Protein AF-A0A942J4E3-F1 (afdb_monomer_lite)

Sequence (373 aa):
MITQQFSSELIGLISKVDDLNLSISEKTALIGNVLIEWGGRAQRTFNFTKPLAATATDCTSGFTRTLQHRNWVDGESVVQAEETTLEEGFNSRFRAIETDLDALGADVAQAFVCLAELRGSVAGLLQEVRAELNRINRDVHECCQRDKGGGRPGGVGGGLNVGSFAGVTKLHDKEVMIWQTDQGYTVLPMVHLPAGDVKDLGGYRRTMEAGAHVIEHRDVYERVFDTQTRPTVATILETVGDDQLASGMTVREAFRSLPGDLRVSSPDALMSALVDREASSMRASGEAEVVNGLVAGVGAAATAADAPVDHFTVVPDESRSVLDSMGIGTVRELAGTDPVVLSKALTDAGVRTGVTDAAGWVTAAALTTRLGR

Foldseek 3Di:
DVVVVVVVVLVVLLVVLVPDPDDPVVSVVVSVVVCCVVVLPPPDDDDDPDDDDPDDPQLDQPQDQDDDDDDDDPPPDDAAQPDDPVDDYPVVNVVSVVVNVVSVVVSVVSNVVVVVVSVVVVLSRVVSVVVVVVVVVVSVVVVVVVVVPDDDDDDPPDDPCQAAFQAWDDDPNFIWTWHQGPVGIDTHGPPDPPPDAPCPPPLLVLLLQLLLVCVVPVVQQVVQLVVDQFAFQLSSCVRQQQPATPVRHGNVRSLVQDDRRDTAHGSVRSSLRSLLSSLVVCVVVVVLSVLQRQQQHRPRDPTSQAGFLCSRVLDDNLLSVQCVVVVVGGLVSLLVDQLVVSCVSCVVVVHNDDSSSSSSSSSSSVSRNSSRD

Radius of gyration: 30.76 Å; chains: 1; bounding box: 95×68×82 Å

Secondary structure (DSSP, 8-state):
-HHHHHHHHHHHHHHHHHTS---HHHHHHHHHHHHHHHHHHS------SSPPPSS-TTSS--------PPPPPTTT----SS--SSS--HHHHHHHHHHHHHHHHHHHHHHHHHHHHHHHHHHHHHHHHHHHHHHHHHHHHHHHHHTTT------TT------EEEEEEEETTEEEEEEEETTEEEEEE---S-SS-GGGSHHHHHHHHHHHHHHHTHHHHHHHHHHSSS-BHHHHHHHHTTPBPTTS-BHHHHTTTS-TT-B-SSHHHHHHHHHHHHHHHHHHHTHHHHHHHHHH-SSS-SSTTSSBGGG-TTS-HHHHHHHHHTT--BHHHHHTS-HHHHHHHHHHTT----HHHHHHHHHHHHHHHHHT-

pLDDT: mean 82.14, std 16.29, range [36.91, 98.44]

Structure (mmCIF, N/CA/C/O backbone):
data_AF-A0A942J4E3-F1
#
_entry.id   AF-A0A942J4E3-F1
#
loop_
_atom_site.group_PDB
_atom_site.id
_atom_site.type_symbol
_atom_site.label_atom_id
_atom_site.label_alt_id
_atom_site.label_comp_id
_atom_site.label_asym_id
_atom_site.label_entity_id
_atom_site.label_seq_id
_atom_site.pdbx_PDB_ins_code
_atom_site.Cartn_x
_atom_site.Cartn_y
_atom_site.Cartn_z
_atom_site.occupancy
_atom_site.B_iso_or_equiv
_atom_site.auth_seq_id
_atom_site.auth_comp_id
_atom_site.auth_asym_id
_atom_site.auth_atom_id
_atom_site.pdbx_PDB_model_num
ATOM 1 N N . MET A 1 1 ? -13.176 39.137 -12.456 1.00 43.88 1 MET A N 1
ATOM 2 C CA . MET A 1 1 ? -14.280 40.096 -12.216 1.00 43.88 1 MET A CA 1
ATOM 3 C C . MET A 1 1 ? -15.492 39.439 -11.541 1.00 43.88 1 MET A C 1
ATOM 5 O O . MET A 1 1 ? -16.061 40.053 -10.656 1.00 43.88 1 MET A O 1
ATOM 9 N N . ILE A 1 2 ? -15.824 38.175 -11.852 1.00 42.22 2 ILE A N 1
ATOM 10 C CA . ILE A 1 2 ? -16.944 37.422 -11.237 1.00 42.22 2 ILE A CA 1
ATOM 11 C C . ILE A 1 2 ? -16.763 37.165 -9.721 1.00 42.22 2 ILE A C 1
ATOM 13 O O . ILE A 1 2 ? -17.728 37.194 -8.965 1.00 42.22 2 ILE A O 1
ATOM 17 N N . THR A 1 3 ? -15.530 36.988 -9.238 1.00 51.53 3 THR A N 1
ATOM 18 C CA . THR A 1 3 ? -15.238 36.651 -7.830 1.00 51.53 3 THR A CA 1
ATOM 19 C C . THR A 1 3 ? -15.533 37.767 -6.820 1.00 51.53 3 THR A C 1
ATOM 21 O O . THR A 1 3 ? -15.890 37.467 -5.683 1.00 51.53 3 THR A O 1
ATOM 24 N N . GLN A 1 4 ? -15.423 39.044 -7.205 1.00 50.62 4 GLN A N 1
ATOM 25 C CA . GLN A 1 4 ? -15.685 40.164 -6.285 1.00 50.62 4 GLN A CA 1
ATOM 26 C C . GLN A 1 4 ? -17.182 40.408 -6.068 1.00 50.62 4 GLN A C 1
ATOM 28 O O . GLN A 1 4 ? -17.600 40.615 -4.933 1.00 50.62 4 GLN A O 1
ATOM 33 N N . GLN A 1 5 ? -17.988 40.323 -7.128 1.00 56.72 5 GLN A N 1
ATOM 34 C CA . GLN A 1 5 ? -19.440 40.496 -7.038 1.00 56.72 5 GLN A CA 1
ATOM 35 C C . GLN A 1 5 ? -20.104 39.342 -6.265 1.00 56.72 5 GLN A C 1
ATOM 37 O O . GLN A 1 5 ? -20.989 39.567 -5.441 1.00 56.72 5 GLN A O 1
ATOM 42 N N . PHE A 1 6 ? -19.599 38.118 -6.450 1.00 60.16 6 PHE A N 1
ATOM 43 C CA . PHE A 1 6 ? -20.053 36.932 -5.721 1.00 60.16 6 PHE A CA 1
ATOM 44 C C . PHE A 1 6 ? -19.848 37.052 -4.203 1.00 60.16 6 PHE A C 1
ATOM 46 O O . PHE A 1 6 ? -20.737 36.725 -3.420 1.00 60.16 6 PHE A O 1
ATOM 53 N N . SER A 1 7 ? -18.692 37.575 -3.786 1.00 62.88 7 SER A N 1
ATOM 54 C CA . SER A 1 7 ? -18.364 37.787 -2.372 1.00 62.88 7 SER A CA 1
ATOM 55 C C . SER A 1 7 ? -19.347 38.746 -1.691 1.00 62.88 7 SER A C 1
ATOM 57 O O . SER A 1 7 ? -19.883 38.434 -0.627 1.00 62.88 7 SER A O 1
ATOM 59 N N . SER A 1 8 ? -19.655 39.885 -2.324 1.00 67.69 8 SER A N 1
ATOM 60 C CA . SER A 1 8 ? -20.549 40.890 -1.735 1.00 67.69 8 SER A CA 1
ATOM 61 C C . SER A 1 8 ? -21.994 40.410 -1.589 1.00 67.69 8 SER A C 1
ATOM 63 O O . SER A 1 8 ? -22.650 40.717 -0.593 1.00 67.69 8 SER A O 1
ATOM 65 N N . GLU A 1 9 ? -22.493 39.637 -2.553 1.00 72.50 9 GLU A N 1
ATOM 66 C CA . GLU A 1 9 ? -23.863 39.119 -2.520 1.00 72.50 9 GLU A CA 1
ATOM 67 C C . GLU A 1 9 ? -24.013 37.972 -1.510 1.00 72.50 9 GLU A C 1
ATOM 69 O O . GLU A 1 9 ? -25.010 37.918 -0.787 1.00 72.50 9 GLU A O 1
ATOM 74 N N . LEU A 1 10 ? -22.993 37.113 -1.382 1.00 67.00 10 LEU A N 1
ATOM 75 C CA . LEU A 1 10 ? -22.971 36.032 -0.396 1.00 67.00 10 LEU A CA 1
ATOM 76 C C . LEU A 1 10 ? -22.938 36.569 1.040 1.00 67.00 10 LEU A C 1
ATOM 78 O O . LEU A 1 10 ? -23.686 36.093 1.890 1.00 67.00 10 LEU A O 1
ATOM 82 N N . ILE A 1 11 ? -22.121 37.592 1.308 1.00 71.38 11 ILE A N 1
ATOM 83 C CA . ILE A 1 11 ? -22.066 38.248 2.624 1.00 71.38 11 ILE A CA 1
ATOM 84 C C . ILE A 1 11 ? -23.424 38.880 2.965 1.00 71.38 11 ILE A C 1
ATOM 86 O O . ILE A 1 11 ? -23.919 38.728 4.084 1.00 71.38 11 ILE A O 1
ATOM 90 N N . GLY A 1 12 ? -24.068 39.533 1.991 1.00 79.75 12 GLY A N 1
ATOM 91 C CA . GLY A 1 12 ? -25.407 40.097 2.165 1.00 79.75 12 GLY A CA 1
ATOM 92 C C . GLY A 1 12 ? -26.485 39.040 2.432 1.00 79.75 12 GLY A C 1
ATOM 93 O O . GLY A 1 12 ? -27.411 39.290 3.204 1.00 79.75 12 GLY A O 1
ATOM 94 N N . LEU A 1 13 ? -26.366 37.854 1.830 1.00 74.19 13 LEU A N 1
ATOM 95 C CA . LEU A 1 13 ? -27.262 36.727 2.085 1.00 74.19 13 LEU A CA 1
ATOM 96 C C . LEU A 1 13 ? -27.056 36.149 3.488 1.00 74.19 13 LEU A C 1
ATOM 98 O O . LEU A 1 13 ? -28.037 35.968 4.200 1.00 74.19 13 LEU A O 1
ATOM 102 N N . ILE A 1 14 ? -25.808 35.899 3.898 1.00 70.00 14 ILE A N 1
ATOM 103 C CA . ILE A 1 14 ? -25.482 35.350 5.224 1.00 70.00 14 ILE A CA 1
ATOM 104 C C . ILE A 1 14 ? -26.048 36.254 6.323 1.00 70.00 14 ILE A C 1
ATOM 106 O O . ILE A 1 14 ? -26.755 35.766 7.199 1.00 70.00 14 ILE A O 1
ATOM 110 N N . SER A 1 15 ? -25.855 37.572 6.208 1.00 76.94 15 SER A N 1
ATOM 111 C CA . SER A 1 15 ? -26.420 38.539 7.158 1.00 76.94 15 SER A CA 1
ATOM 112 C C . SER A 1 15 ? -27.947 38.451 7.251 1.00 76.94 15 SER A C 1
ATOM 114 O O . SER A 1 15 ? -28.493 38.485 8.346 1.00 76.94 15 SER A O 1
ATOM 116 N N . LYS A 1 16 ? -28.650 38.299 6.120 1.00 82.75 16 LYS A N 1
ATOM 117 C CA . LYS A 1 16 ? -30.118 38.176 6.107 1.00 82.75 16 LYS A CA 1
ATOM 118 C C . LYS A 1 16 ? -30.609 36.835 6.645 1.00 82.75 16 LYS A C 1
ATOM 120 O O . LYS A 1 16 ? -31.699 36.772 7.199 1.00 82.75 16 LYS A O 1
ATOM 125 N N . VAL A 1 17 ? -29.843 35.764 6.445 1.00 78.69 17 VAL A N 1
ATOM 126 C CA . VAL A 1 17 ? -30.146 34.432 6.988 1.00 78.69 17 VAL A CA 1
ATOM 127 C C . VAL A 1 17 ? -29.921 34.411 8.499 1.00 78.69 17 VAL A C 1
ATOM 129 O O . VAL A 1 17 ? -30.657 33.729 9.211 1.00 78.69 17 VAL A O 1
ATOM 132 N N . ASP A 1 18 ? -28.961 35.187 9.000 1.00 79.88 18 ASP A N 1
ATOM 133 C CA . ASP A 1 18 ? -28.703 35.294 10.432 1.00 79.88 18 ASP A CA 1
ATOM 134 C C . ASP A 1 18 ? -29.825 35.989 11.203 1.00 79.88 18 ASP A C 1
ATOM 136 O O . ASP A 1 18 ? -30.148 35.544 12.309 1.00 79.88 18 ASP A O 1
ATOM 140 N N . ASP A 1 19 ? -30.485 36.965 10.579 1.00 89.31 19 ASP A N 1
ATOM 141 C CA . ASP A 1 19 ? -31.662 37.652 11.122 1.00 89.31 19 ASP A CA 1
ATOM 142 C C . ASP A 1 19 ? -32.919 36.760 11.184 1.00 89.31 19 ASP A C 1
ATOM 144 O O . ASP A 1 19 ? -33.904 37.101 11.847 1.00 89.31 19 ASP A O 1
ATOM 148 N N . LEU A 1 20 ? -32.915 35.600 10.517 1.00 83.69 20 LEU A N 1
ATOM 149 C CA . LEU A 1 20 ? -33.998 34.626 10.625 1.00 83.69 20 LEU A CA 1
ATOM 150 C C . LEU A 1 20 ? -33.825 33.794 11.902 1.00 83.69 20 LEU A C 1
ATOM 152 O O . LEU A 1 20 ? -32.741 33.278 12.183 1.00 83.69 20 LEU A O 1
ATOM 156 N N . ASN A 1 21 ? -34.918 33.590 12.649 1.00 85.56 21 ASN A N 1
ATOM 157 C CA . ASN A 1 21 ? -34.958 32.731 13.842 1.00 85.56 21 ASN A CA 1
ATOM 158 C C . ASN A 1 21 ? -34.959 31.231 13.476 1.00 85.56 21 ASN A C 1
ATOM 160 O O . ASN A 1 21 ? -35.835 30.470 13.885 1.00 85.56 21 ASN A O 1
ATOM 164 N N . LEU A 1 22 ? -34.012 30.837 12.631 1.00 81.62 22 LEU A N 1
ATOM 165 C CA . LEU A 1 22 ? -33.772 29.470 12.190 1.00 81.62 22 LEU A CA 1
ATOM 166 C C . LEU A 1 22 ? -32.692 28.823 13.054 1.00 81.62 22 LEU A C 1
ATOM 168 O O . LEU A 1 22 ? -31.765 29.489 13.529 1.00 81.62 22 LEU A O 1
ATOM 172 N N . SER A 1 23 ? -32.780 27.506 13.212 1.00 67.00 23 SER A N 1
ATOM 173 C CA . SER A 1 23 ? -31.688 26.735 13.799 1.00 67.00 23 SER A CA 1
ATOM 174 C C . SER A 1 23 ? -30.434 26.798 12.919 1.00 67.00 23 SER A C 1
ATOM 176 O O . SER A 1 23 ? -30.496 27.043 11.712 1.00 67.00 23 SER A O 1
ATOM 178 N N . ILE A 1 24 ? -29.266 26.560 13.521 1.00 55.00 24 ILE A N 1
ATOM 179 C CA . ILE A 1 24 ? -27.975 26.606 12.817 1.00 55.00 24 ILE A CA 1
ATOM 180 C C . ILE A 1 24 ? -27.978 25.657 11.607 1.00 55.00 24 ILE A C 1
ATOM 182 O O . ILE A 1 24 ? -27.527 26.039 10.532 1.00 55.00 24 ILE A O 1
ATOM 186 N N . SER A 1 25 ? -28.557 24.460 11.740 1.00 43.88 25 SER A N 1
ATOM 187 C CA . SER A 1 25 ? -28.646 23.482 10.649 1.00 43.88 25 SER A CA 1
ATOM 188 C C . SER A 1 25 ? -29.523 23.957 9.485 1.00 43.88 25 SER A C 1
ATOM 190 O O . SER A 1 25 ? -29.166 23.741 8.327 1.00 43.88 25 SER A O 1
ATOM 192 N N . GLU A 1 26 ? -30.635 24.643 9.759 1.00 52.94 26 GLU A N 1
ATOM 193 C CA . GLU A 1 26 ? -31.512 25.217 8.728 1.00 52.94 26 GLU A CA 1
ATOM 194 C C . GLU A 1 26 ? -30.846 26.390 8.003 1.00 52.94 26 GLU A C 1
ATOM 196 O O . GLU A 1 26 ? -30.938 26.485 6.778 1.00 52.94 26 GLU A O 1
ATOM 201 N N . LYS A 1 27 ? -30.115 27.244 8.733 1.00 58.94 27 LYS A N 1
ATOM 202 C CA . LYS A 1 27 ? -29.319 28.330 8.141 1.00 58.94 27 LYS A CA 1
ATOM 203 C C . LYS A 1 27 ? -28.248 27.776 7.202 1.00 58.94 27 LYS A C 1
ATOM 205 O O . LYS A 1 27 ? -28.122 28.236 6.067 1.00 58.94 27 LYS A O 1
ATOM 210 N N . THR A 1 28 ? -27.526 26.741 7.634 1.00 49.38 28 THR A N 1
ATOM 211 C CA . THR A 1 28 ? -26.510 26.068 6.813 1.00 49.38 28 THR A CA 1
ATOM 212 C C . THR A 1 28 ? -27.119 25.407 5.574 1.00 49.38 28 THR A C 1
ATOM 214 O O . THR A 1 28 ? -26.571 25.550 4.482 1.00 49.38 28 THR A O 1
ATOM 217 N N . ALA A 1 29 ? -28.270 24.740 5.704 1.00 51.31 29 ALA A N 1
ATOM 218 C CA . ALA A 1 29 ? -28.963 24.131 4.570 1.00 51.31 29 ALA A CA 1
ATOM 219 C C . ALA A 1 29 ? -29.447 25.180 3.552 1.00 51.31 29 ALA A C 1
ATOM 221 O O . ALA A 1 29 ? -29.320 24.980 2.345 1.00 51.31 29 ALA A O 1
ATOM 222 N N . LEU A 1 30 ? -29.964 26.317 4.024 1.00 62.06 30 LEU A N 1
ATOM 223 C CA . LEU A 1 30 ? -30.444 27.403 3.171 1.00 62.06 30 LEU A CA 1
ATOM 224 C C . LEU A 1 30 ? -29.298 28.064 2.389 1.00 62.06 30 LEU A C 1
ATOM 226 O O . LEU A 1 30 ? -29.399 28.216 1.172 1.00 62.06 30 LEU A O 1
ATOM 230 N N . ILE A 1 31 ? -28.188 28.389 3.062 1.00 65.81 31 ILE A N 1
ATOM 231 C CA . ILE A 1 31 ? -26.989 28.952 2.419 1.00 65.81 31 ILE A CA 1
ATOM 232 C C . ILE A 1 31 ? -26.398 27.949 1.417 1.00 65.81 31 ILE A C 1
ATOM 234 O O . ILE A 1 31 ? -26.067 28.325 0.293 1.00 65.81 31 ILE A O 1
ATOM 238 N N . GLY A 1 32 ? -26.330 26.664 1.785 1.00 49.84 32 GLY A N 1
ATOM 239 C CA . GLY A 1 32 ? -25.867 25.593 0.902 1.00 49.84 32 GLY A CA 1
ATOM 240 C C . GLY A 1 32 ? -26.714 25.458 -0.365 1.00 49.84 32 GLY A C 1
ATOM 241 O O . GLY A 1 32 ? -26.167 25.385 -1.463 1.00 49.84 32 GLY A O 1
ATOM 242 N N . ASN A 1 33 ? -28.042 25.507 -0.245 1.00 56.03 33 ASN A N 1
ATOM 243 C CA . ASN A 1 33 ? -28.948 25.411 -1.392 1.00 56.03 33 ASN A CA 1
ATOM 244 C C . ASN A 1 33 ? -28.821 26.603 -2.351 1.00 56.03 33 ASN A C 1
ATOM 246 O O . ASN A 1 33 ? -28.830 26.402 -3.564 1.00 56.03 33 ASN A O 1
ATOM 250 N N . VAL A 1 34 ? -28.649 27.825 -1.834 1.00 61.91 34 VAL A N 1
ATOM 251 C CA . VAL A 1 34 ? -28.444 29.013 -2.681 1.00 61.91 34 VAL A CA 1
ATOM 252 C C . VAL A 1 34 ? -27.093 28.954 -3.396 1.00 61.91 34 VAL A C 1
ATOM 254 O O . VAL A 1 34 ? -27.022 29.240 -4.590 1.00 61.91 34 VAL A O 1
ATOM 257 N N . LEU A 1 35 ? -26.034 28.508 -2.712 1.00 56.19 35 LEU A N 1
ATOM 258 C CA . LEU A 1 35 ? -24.719 28.294 -3.324 1.00 56.19 35 LEU A CA 1
ATOM 259 C C . LEU A 1 35 ? -24.763 27.241 -4.439 1.00 56.19 35 LEU A C 1
ATOM 261 O O . LEU A 1 35 ? -24.140 27.428 -5.483 1.00 56.19 35 LEU A O 1
ATOM 265 N N . ILE A 1 36 ? -25.526 26.163 -4.247 1.00 51.00 36 ILE A N 1
ATOM 266 C CA . ILE A 1 36 ? -25.727 25.117 -5.258 1.00 51.00 36 ILE A CA 1
ATOM 267 C C . ILE A 1 36 ? -26.537 25.651 -6.446 1.00 51.00 36 ILE A C 1
ATOM 269 O O . ILE A 1 36 ? -26.174 25.397 -7.593 1.00 51.00 36 ILE A O 1
ATOM 273 N N . GLU A 1 37 ? -27.605 26.419 -6.210 1.00 51.84 37 GLU A N 1
ATOM 274 C CA . GLU A 1 37 ? -28.438 26.966 -7.288 1.00 51.84 37 GLU A CA 1
ATOM 275 C C . GLU A 1 37 ? -27.688 28.028 -8.112 1.00 51.84 37 GLU A C 1
ATOM 277 O O . GLU A 1 37 ? -27.772 28.042 -9.342 1.00 51.84 37 GLU A O 1
ATOM 282 N N . TRP A 1 38 ? -26.892 28.876 -7.457 1.00 56.16 38 TRP A N 1
ATOM 283 C CA . TRP A 1 38 ? -26.060 29.881 -8.123 1.00 56.16 38 TRP A CA 1
ATOM 284 C C . TRP A 1 38 ? -24.856 29.256 -8.837 1.00 56.16 38 TRP A C 1
ATOM 286 O O . TRP A 1 38 ? -24.588 29.588 -9.992 1.00 56.16 38 TRP A O 1
ATOM 296 N N . GLY A 1 39 ? -24.181 28.286 -8.211 1.00 52.62 39 GLY A N 1
ATOM 297 C CA . GLY A 1 39 ? -23.108 27.503 -8.838 1.00 52.62 39 GLY A CA 1
ATOM 298 C C . GLY A 1 39 ? -23.591 26.576 -9.966 1.00 52.62 39 GLY A C 1
ATOM 299 O O . GLY A 1 39 ? -22.809 26.164 -10.827 1.00 52.62 39 GLY A O 1
ATOM 300 N N . GLY A 1 40 ? -24.887 26.257 -9.993 1.00 51.06 40 GLY A N 1
ATOM 301 C CA . GLY A 1 40 ? -25.539 25.493 -11.055 1.00 51.06 40 GLY A CA 1
ATOM 302 C C . GLY A 1 40 ? -25.857 26.304 -12.315 1.00 51.06 40 GLY A C 1
ATOM 303 O O . GLY A 1 40 ? -25.899 25.728 -13.396 1.00 51.06 40 GLY A O 1
ATOM 304 N N . ARG A 1 41 ? -26.061 27.628 -12.204 1.00 49.78 41 ARG A N 1
ATOM 305 C CA . ARG A 1 41 ? -26.504 28.492 -13.323 1.00 49.78 41 ARG A CA 1
ATOM 306 C C . ARG A 1 41 ? -25.417 29.363 -13.955 1.00 49.78 41 ARG A C 1
ATOM 308 O O . ARG A 1 41 ? -25.671 29.965 -14.997 1.00 49.78 41 ARG A O 1
ATOM 315 N N . ALA A 1 42 ? -24.226 29.454 -13.369 1.00 53.25 42 ALA A N 1
ATOM 316 C CA . ALA A 1 42 ? -23.110 30.133 -14.021 1.00 53.25 42 ALA A CA 1
ATOM 317 C C . ALA A 1 42 ? -22.729 29.383 -15.310 1.00 53.25 42 ALA A C 1
ATOM 319 O O . ALA A 1 42 ? -22.566 28.165 -15.284 1.00 53.25 42 ALA A O 1
ATOM 320 N N . GLN A 1 43 ? -22.592 30.096 -16.434 1.00 51.44 43 GLN A N 1
ATOM 321 C CA . GLN A 1 43 ? -22.128 29.522 -17.699 1.00 51.44 43 GLN A CA 1
ATOM 322 C C . GLN A 1 43 ? -20.759 28.868 -17.470 1.00 51.44 43 GLN A C 1
ATOM 324 O O . GLN A 1 43 ? -19.753 29.552 -17.284 1.00 51.44 43 GLN A O 1
ATOM 329 N N . ARG A 1 44 ? -20.738 27.534 -17.412 1.00 58.50 44 ARG A N 1
ATOM 330 C CA . ARG A 1 44 ? -19.527 26.772 -17.114 1.00 58.50 44 ARG A CA 1
ATOM 331 C C . ARG A 1 44 ? -18.634 26.784 -18.347 1.00 58.50 44 ARG A C 1
ATOM 333 O O . ARG A 1 44 ? -19.015 26.293 -19.405 1.00 58.50 44 ARG A O 1
ATOM 340 N N . THR A 1 45 ? -17.446 27.354 -18.209 1.00 62.62 45 THR A N 1
ATOM 341 C CA . THR A 1 45 ? -16.386 27.266 -19.215 1.00 62.62 45 THR A CA 1
ATOM 342 C C . THR A 1 45 ? -15.334 26.288 -18.719 1.00 62.62 45 THR A C 1
ATOM 344 O O . THR A 1 45 ? -14.749 26.514 -17.657 1.00 62.62 45 THR A O 1
ATOM 347 N N . PHE A 1 46 ? -15.096 25.218 -19.476 1.00 69.44 46 PHE A N 1
ATOM 348 C CA . PHE A 1 46 ? -14.008 24.286 -19.201 1.00 69.44 46 PHE A CA 1
ATOM 349 C C . PHE A 1 46 ? -12.662 24.991 -19.388 1.00 69.44 46 PHE A C 1
ATOM 351 O O . PHE A 1 46 ? -12.419 25.591 -20.434 1.00 69.44 46 PHE A O 1
ATOM 358 N N . ASN A 1 47 ? -11.795 24.906 -18.383 1.00 76.06 47 ASN A N 1
ATOM 359 C CA . ASN A 1 47 ? -10.414 25.365 -18.457 1.00 76.06 47 ASN A CA 1
ATOM 360 C C . ASN A 1 47 ? -9.530 24.311 -17.797 1.00 76.06 47 ASN A C 1
ATOM 362 O O . ASN A 1 47 ? -9.877 23.807 -16.731 1.00 76.06 47 ASN A O 1
ATOM 366 N N . PHE A 1 48 ? -8.391 24.006 -18.412 1.00 71.88 48 PHE A N 1
ATOM 367 C CA . PHE A 1 48 ? -7.406 23.118 -17.807 1.00 71.88 48 PHE A CA 1
ATOM 368 C C . PHE A 1 48 ? -6.792 23.765 -16.567 1.00 71.88 48 PHE A C 1
ATOM 370 O O . PHE A 1 48 ? -6.460 24.952 -16.580 1.00 71.88 48 PHE A O 1
ATOM 377 N N . THR A 1 49 ? -6.591 22.968 -15.520 1.00 76.19 49 THR A N 1
ATOM 378 C CA . THR A 1 49 ? -5.975 23.420 -14.264 1.00 76.19 49 THR A CA 1
ATOM 379 C C . THR A 1 49 ? -4.525 23.839 -14.491 1.00 76.19 49 THR A C 1
ATOM 381 O O . THR A 1 49 ? -4.059 24.839 -13.942 1.00 76.19 49 THR A O 1
ATOM 384 N N . LYS A 1 50 ? -3.817 23.097 -15.350 1.00 77.06 50 LYS A N 1
ATOM 385 C CA . LYS A 1 50 ? -2.467 23.416 -15.810 1.00 77.06 50 LYS A CA 1
ATOM 386 C C . LYS A 1 50 ? -2.434 23.336 -17.338 1.00 77.06 50 LYS A C 1
ATOM 388 O O . LYS A 1 50 ? -2.733 22.278 -17.882 1.00 77.06 50 LYS A O 1
ATOM 393 N N . PRO A 1 51 ? -2.079 24.409 -18.061 1.00 80.44 51 PRO A N 1
ATOM 394 C CA . PRO A 1 51 ? -1.958 24.332 -19.510 1.00 80.44 51 PRO A CA 1
ATOM 395 C C . PRO A 1 51 ? -0.794 23.412 -19.901 1.00 80.44 51 PRO A C 1
ATOM 397 O O . PRO A 1 51 ? 0.266 23.437 -19.270 1.00 80.44 51 PRO A O 1
ATOM 400 N N . LEU A 1 52 ? -0.976 22.627 -20.965 1.00 83.06 52 LEU A N 1
ATOM 401 C CA . LEU A 1 52 ? 0.131 21.912 -21.593 1.00 83.06 52 LEU A CA 1
ATOM 402 C C . LEU A 1 52 ? 0.982 22.920 -22.358 1.00 83.06 52 LEU A C 1
ATOM 404 O O . LEU A 1 52 ? 0.493 23.562 -23.290 1.00 83.06 52 LEU A O 1
ATOM 408 N N . ALA A 1 53 ? 2.245 23.070 -21.971 1.00 85.56 53 ALA A N 1
ATOM 409 C CA . ALA A 1 53 ? 3.172 23.878 -22.746 1.00 85.56 53 ALA A CA 1
ATOM 410 C C . ALA A 1 53 ? 3.327 23.263 -24.146 1.00 85.56 53 ALA A C 1
ATOM 412 O O . ALA A 1 53 ? 3.541 22.060 -24.280 1.00 85.56 53 ALA A O 1
ATOM 413 N N . ALA A 1 54 ? 3.231 24.090 -25.190 1.00 82.44 54 ALA A N 1
ATOM 414 C CA . ALA A 1 54 ? 3.417 23.633 -26.570 1.00 82.44 54 ALA A CA 1
ATOM 415 C C . ALA A 1 54 ? 4.855 23.146 -26.837 1.00 82.44 54 ALA A C 1
ATOM 417 O O . ALA A 1 54 ? 5.085 22.355 -27.747 1.00 82.44 54 ALA A O 1
ATOM 418 N N . THR A 1 55 ? 5.811 23.618 -26.035 1.00 83.25 55 THR A N 1
ATOM 419 C CA . THR A 1 55 ? 7.229 23.264 -26.098 1.00 83.25 55 THR A CA 1
ATOM 420 C C . THR A 1 55 ? 7.803 23.208 -24.688 1.00 83.25 55 THR A C 1
ATOM 422 O O . THR A 1 55 ? 7.605 24.146 -23.913 1.00 83.25 55 THR A O 1
ATOM 425 N N . ALA A 1 56 ? 8.542 22.147 -24.378 1.00 86.31 56 ALA A N 1
ATOM 426 C CA . ALA A 1 56 ? 9.336 22.034 -23.161 1.00 86.31 56 ALA A CA 1
ATOM 427 C C . ALA A 1 56 ? 10.757 22.536 -23.465 1.00 86.31 56 ALA A C 1
ATOM 429 O O . ALA A 1 56 ? 11.495 21.916 -24.232 1.00 86.31 56 ALA A O 1
ATOM 430 N N . THR A 1 57 ? 11.102 23.723 -22.960 1.00 86.19 57 TH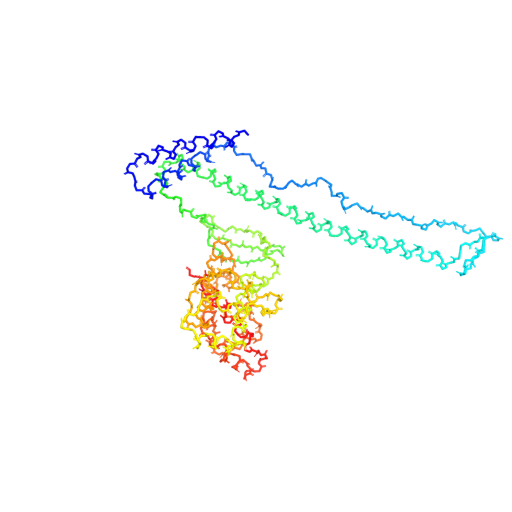R A N 1
ATOM 431 C CA . THR A 1 57 ? 12.383 24.400 -23.253 1.00 86.19 57 THR A CA 1
ATOM 432 C C . THR A 1 57 ? 13.596 23.669 -22.680 1.00 86.19 57 THR A C 1
ATOM 434 O O . THR A 1 57 ? 14.714 23.892 -23.119 1.00 86.19 57 THR A O 1
ATOM 437 N N . ASP A 1 58 ? 13.365 22.803 -21.704 1.00 87.56 58 ASP A N 1
ATOM 438 C CA . ASP A 1 58 ? 14.307 21.898 -21.048 1.00 87.56 58 ASP A CA 1
ATOM 439 C C . ASP A 1 58 ? 14.470 20.547 -21.771 1.00 87.56 58 ASP A C 1
ATOM 441 O O . ASP A 1 58 ? 15.304 19.730 -21.385 1.00 87.56 58 ASP A O 1
ATOM 445 N N . CYS A 1 59 ? 13.711 20.320 -22.847 1.00 91.31 59 CYS A N 1
ATOM 446 C CA . CYS A 1 59 ? 13.706 19.074 -23.617 1.00 91.31 59 CYS A CA 1
ATOM 447 C C . CYS A 1 59 ? 14.330 19.211 -25.012 1.00 91.31 59 CYS A C 1
ATOM 449 O O . CYS A 1 59 ? 14.069 18.402 -25.904 1.00 91.31 59 CYS A O 1
ATOM 451 N N . THR A 1 60 ? 15.137 20.247 -25.234 1.00 92.50 60 THR A N 1
ATOM 452 C CA . THR A 1 60 ? 15.902 20.424 -26.473 1.00 92.50 60 THR A CA 1
ATOM 453 C C . THR A 1 60 ? 17.252 19.721 -26.371 1.00 92.50 60 THR A C 1
ATOM 455 O O . THR A 1 60 ? 17.958 19.905 -25.384 1.00 92.50 60 THR A O 1
ATOM 458 N N . SER A 1 61 ? 17.628 18.968 -27.408 1.00 92.88 61 SER A N 1
ATOM 459 C CA . SER A 1 61 ? 18.964 18.368 -27.533 1.00 92.88 61 SER A CA 1
ATOM 460 C C . SER A 1 61 ? 20.045 19.452 -27.491 1.00 92.88 61 SER A C 1
ATOM 462 O O . SER A 1 61 ? 19.963 20.444 -28.222 1.00 92.88 61 SER A O 1
ATOM 464 N N . GLY A 1 62 ? 21.034 19.267 -26.614 1.00 92.00 62 GLY A N 1
ATOM 465 C CA . GLY A 1 62 ? 22.213 20.129 -26.517 1.00 92.00 62 GLY A CA 1
ATOM 466 C C . GLY A 1 62 ? 23.392 19.623 -27.351 1.00 92.00 62 GLY A C 1
ATOM 467 O O . GLY A 1 62 ? 24.406 20.316 -27.465 1.00 92.00 62 GLY A O 1
ATOM 468 N N . PHE A 1 63 ? 23.278 18.423 -27.926 1.00 95.12 63 PHE A N 1
ATOM 469 C CA . PHE A 1 63 ? 24.353 17.767 -28.649 1.00 95.12 63 PHE A CA 1
ATOM 470 C C . PHE A 1 63 ? 24.892 18.626 -29.793 1.00 95.12 63 PHE A C 1
ATOM 472 O O . PHE A 1 63 ? 24.196 18.992 -30.742 1.00 95.12 63 PHE A O 1
ATOM 479 N N . THR A 1 64 ? 26.193 18.882 -29.724 1.00 94.56 64 THR A N 1
ATOM 480 C CA . THR A 1 64 ? 26.965 19.477 -30.805 1.00 94.56 64 THR A CA 1
ATOM 481 C C . THR A 1 64 ? 28.150 18.571 -31.072 1.00 94.56 64 THR A C 1
ATOM 483 O O . THR A 1 64 ? 28.994 18.383 -30.202 1.00 94.56 64 THR A O 1
ATOM 486 N N . ARG A 1 65 ? 28.215 18.023 -32.286 1.00 94.19 65 ARG A N 1
ATOM 487 C CA . ARG A 1 65 ? 29.312 17.157 -32.720 1.00 94.19 65 ARG A CA 1
ATOM 488 C C . ARG A 1 65 ? 30.652 17.885 -32.593 1.00 94.19 65 ARG A C 1
ATOM 490 O O . ARG A 1 65 ? 30.846 18.927 -33.225 1.00 94.19 65 ARG A O 1
ATOM 497 N N . THR A 1 66 ? 31.580 17.303 -31.844 1.00 92.62 66 THR A N 1
ATOM 498 C CA . THR A 1 66 ? 32.917 17.863 -31.624 1.00 92.62 66 THR A CA 1
ATOM 499 C C . THR A 1 66 ? 33.929 17.342 -32.643 1.00 92.62 66 THR A C 1
ATOM 501 O O . THR A 1 66 ? 34.759 18.114 -33.128 1.00 92.62 66 THR A O 1
ATOM 504 N N . LEU A 1 67 ? 33.832 16.074 -33.066 1.00 92.25 67 LEU A N 1
ATOM 505 C CA . LEU A 1 67 ? 34.784 15.510 -34.023 1.00 92.25 67 LEU A CA 1
ATOM 506 C C . LEU A 1 67 ? 34.499 15.971 -35.458 1.00 92.25 67 LEU A C 1
ATOM 508 O O . LEU A 1 67 ? 33.585 15.468 -36.115 1.00 92.25 67 LEU A O 1
ATOM 512 N N . GLN A 1 68 ? 35.367 16.801 -36.032 1.00 90.38 68 GLN A N 1
ATOM 513 C CA . GLN A 1 68 ? 35.355 17.111 -37.467 1.00 90.38 68 GLN A CA 1
ATOM 514 C C . GLN A 1 68 ? 36.411 16.290 -38.214 1.00 90.38 68 GLN A C 1
ATOM 516 O O . GLN A 1 68 ? 37.551 16.713 -38.389 1.00 90.38 68 GLN A O 1
ATOM 521 N N . HIS A 1 69 ? 36.026 15.095 -38.669 1.00 86.31 69 HIS A N 1
ATOM 522 C CA . HIS A 1 69 ? 36.937 14.220 -39.402 1.00 86.31 69 HIS A CA 1
ATOM 523 C C . HIS A 1 69 ? 37.373 14.857 -40.729 1.00 86.31 69 HIS A C 1
ATOM 525 O O . HIS A 1 69 ? 36.540 15.164 -41.583 1.00 86.31 69 HIS A O 1
ATOM 531 N N . ARG A 1 70 ? 38.688 15.003 -40.907 1.00 86.50 70 ARG A N 1
ATOM 532 C CA . ARG A 1 70 ? 39.308 15.311 -42.198 1.00 86.50 70 ARG A CA 1
ATOM 533 C C . ARG A 1 70 ? 39.752 14.011 -42.852 1.00 86.50 70 ARG A C 1
ATOM 535 O O . ARG A 1 70 ? 40.456 13.225 -42.214 1.00 86.50 70 ARG A O 1
ATOM 542 N N . ASN A 1 71 ? 39.343 13.824 -44.105 1.00 86.25 71 ASN A N 1
ATOM 543 C CA . ASN A 1 71 ? 39.737 12.670 -44.904 1.00 86.25 71 ASN A CA 1
ATOM 544 C C . ASN A 1 71 ? 41.258 12.637 -45.053 1.00 86.25 71 ASN A C 1
ATOM 546 O O . ASN A 1 71 ? 41.882 13.674 -45.285 1.00 86.25 71 ASN A O 1
ATOM 550 N N . TRP A 1 72 ? 41.834 11.445 -44.946 1.00 86.81 72 TRP A N 1
ATOM 551 C CA . TRP A 1 72 ? 43.245 11.242 -45.237 1.00 86.81 72 TRP A CA 1
ATOM 552 C C . TRP A 1 72 ? 43.493 11.280 -46.742 1.00 86.81 72 TRP A C 1
ATOM 554 O O . TRP A 1 72 ? 42.688 10.777 -47.530 1.00 86.81 72 TRP A O 1
ATOM 564 N N . VAL A 1 73 ? 44.619 11.875 -47.120 1.00 88.38 73 VAL A N 1
ATOM 565 C CA . VAL A 1 73 ? 45.109 11.917 -48.495 1.00 88.38 73 VAL A CA 1
ATOM 566 C C . VAL A 1 73 ? 46.249 10.916 -48.613 1.00 88.38 73 VAL A C 1
ATOM 568 O O . VAL A 1 73 ? 47.208 10.955 -47.838 1.00 88.38 73 VAL A O 1
ATOM 571 N N . ASP A 1 74 ? 46.110 9.993 -49.561 1.00 85.50 74 ASP A N 1
ATOM 572 C CA . ASP A 1 74 ? 47.106 8.956 -49.809 1.00 85.50 74 ASP A CA 1
ATOM 573 C C . ASP A 1 74 ? 48.464 9.580 -50.164 1.00 85.50 74 ASP A C 1
ATOM 575 O O . ASP A 1 74 ? 48.541 10.523 -50.950 1.00 85.50 74 ASP A O 1
ATOM 579 N N . GLY A 1 75 ? 49.530 9.080 -49.543 1.00 86.94 75 GLY A N 1
ATOM 580 C CA . GLY A 1 75 ? 50.887 9.611 -49.690 1.00 86.94 75 GLY A CA 1
ATOM 581 C C . GLY A 1 75 ? 51.178 10.954 -48.997 1.00 86.94 75 GLY A C 1
ATOM 582 O O . GLY A 1 75 ? 52.340 11.356 -48.993 1.00 86.94 75 GLY A O 1
ATOM 583 N N . GLU A 1 76 ? 50.190 11.628 -48.392 1.00 85.94 76 GLU A N 1
ATOM 584 C CA . GLU A 1 76 ? 50.373 12.931 -47.720 1.00 85.94 76 GLU A CA 1
ATOM 585 C C . GLU A 1 76 ? 50.056 12.904 -46.217 1.00 85.94 76 GLU A C 1
ATOM 587 O O . GLU A 1 76 ? 50.765 13.535 -45.438 1.00 85.94 76 GLU A O 1
ATOM 592 N N . SER A 1 77 ? 49.003 12.198 -45.794 1.00 83.88 77 SER A N 1
ATOM 593 C CA . SER A 1 77 ? 48.584 12.150 -44.383 1.00 83.88 77 SER A CA 1
ATOM 594 C C . SER A 1 77 ? 49.299 11.046 -43.603 1.00 83.88 77 SER A C 1
ATOM 596 O O . SER A 1 77 ? 49.345 9.905 -44.069 1.00 83.88 77 SER A O 1
ATOM 598 N N . VAL A 1 78 ? 49.773 11.334 -42.384 1.00 82.00 78 VAL A N 1
ATOM 599 C CA . VAL A 1 78 ? 50.330 10.301 -41.495 1.00 82.00 78 VAL A CA 1
ATOM 600 C C . VAL A 1 78 ? 49.253 9.791 -40.527 1.00 82.00 78 VAL A C 1
ATOM 602 O O . VAL A 1 78 ? 48.514 10.525 -39.877 1.00 82.00 78 VAL A O 1
ATOM 605 N N . VAL A 1 79 ? 49.120 8.467 -40.450 1.00 81.75 79 VAL A N 1
ATOM 606 C CA . VAL A 1 79 ? 48.188 7.779 -39.547 1.00 81.75 79 VAL A CA 1
ATOM 607 C C . VAL A 1 79 ? 48.987 7.236 -38.369 1.00 81.75 79 VAL A C 1
ATOM 609 O O . VAL A 1 79 ? 49.780 6.311 -38.525 1.00 81.75 79 VAL A O 1
ATOM 612 N N . GLN A 1 80 ? 48.777 7.808 -37.184 1.00 86.50 80 GLN A N 1
ATOM 613 C CA . GLN A 1 80 ? 49.522 7.456 -35.971 1.00 86.50 80 GLN A CA 1
ATOM 614 C C . GLN A 1 80 ? 48.654 7.523 -34.708 1.00 86.50 80 GLN A C 1
ATOM 616 O O . GLN A 1 80 ? 47.626 8.202 -34.671 1.00 86.50 80 GLN A O 1
ATOM 621 N N . ALA A 1 81 ? 49.059 6.783 -33.673 1.00 84.12 81 ALA A N 1
ATOM 622 C CA . ALA A 1 81 ? 48.310 6.667 -32.421 1.00 84.12 81 ALA A CA 1
ATOM 623 C C . ALA A 1 81 ? 48.400 7.935 -31.554 1.00 84.12 81 ALA A C 1
ATOM 625 O O . ALA A 1 81 ? 47.376 8.419 -31.063 1.00 84.12 81 ALA A O 1
ATOM 626 N N . GLU A 1 82 ? 49.615 8.463 -31.383 1.00 84.06 82 GLU A N 1
ATOM 627 C CA . GLU A 1 82 ? 49.896 9.668 -30.600 1.00 84.06 82 GLU A CA 1
ATOM 628 C C . GLU A 1 82 ? 49.730 10.941 -31.435 1.00 84.06 82 GLU A C 1
ATOM 630 O O . GLU A 1 82 ? 49.804 10.924 -32.662 1.00 84.06 82 GLU A O 1
ATOM 635 N N . GLU A 1 83 ? 49.467 12.049 -30.751 1.00 86.81 83 GLU A N 1
ATOM 636 C CA . GLU A 1 83 ? 49.361 13.371 -31.360 1.00 86.81 83 GLU A CA 1
ATOM 637 C C . GLU A 1 83 ? 50.758 13.944 -31.630 1.00 86.81 83 GLU A C 1
ATOM 639 O O . GLU A 1 83 ? 51.644 13.865 -30.777 1.00 86.81 83 GLU A O 1
ATOM 644 N N . THR A 1 84 ? 50.958 14.542 -32.806 1.00 83.62 84 THR A N 1
ATOM 645 C CA . THR A 1 84 ? 52.161 15.331 -33.100 1.00 83.62 84 THR A CA 1
ATOM 646 C C . THR A 1 84 ? 51.810 16.803 -33.241 1.00 83.62 84 THR A C 1
ATOM 648 O O . THR A 1 84 ? 50.651 17.190 -33.332 1.00 83.62 84 THR A O 1
ATOM 651 N N . THR A 1 85 ? 52.831 17.656 -33.314 1.00 82.06 85 THR A N 1
ATOM 652 C CA . THR A 1 85 ? 52.652 19.101 -33.518 1.00 82.06 85 THR A CA 1
ATOM 653 C C . THR A 1 85 ? 51.977 19.466 -34.843 1.00 82.06 85 THR A C 1
ATOM 655 O O . THR A 1 85 ? 51.549 20.607 -35.000 1.00 82.06 85 THR A O 1
ATOM 658 N N . LEU A 1 86 ? 51.909 18.535 -35.800 1.00 79.94 86 LEU A N 1
ATOM 659 C CA . LEU A 1 86 ? 51.359 18.762 -37.137 1.00 79.94 86 LEU A CA 1
ATOM 660 C C . LEU A 1 86 ? 50.033 18.027 -37.376 1.00 79.94 86 LEU A C 1
ATOM 662 O O . LEU A 1 86 ? 49.241 18.490 -38.195 1.00 79.94 86 LEU A O 1
ATOM 666 N N . GLU A 1 87 ? 49.776 16.911 -36.687 1.00 80.56 87 GLU A N 1
ATOM 667 C CA . GLU A 1 87 ? 48.619 16.055 -36.956 1.00 80.56 87 GLU A CA 1
ATOM 668 C C . GLU A 1 87 ? 48.003 15.463 -35.682 1.00 80.56 87 GLU A C 1
ATOM 670 O O . GLU A 1 87 ? 48.691 14.982 -34.779 1.00 80.56 87 GLU A O 1
ATOM 675 N N . GLU A 1 88 ? 46.670 15.440 -35.651 1.00 82.75 88 GLU A N 1
ATOM 676 C CA . GLU A 1 88 ? 45.891 14.827 -34.579 1.00 82.75 88 GLU A CA 1
ATOM 677 C C . GLU A 1 88 ? 45.941 13.291 -34.661 1.00 82.75 88 GLU A C 1
ATOM 679 O O . GLU A 1 88 ? 45.533 12.698 -35.666 1.00 82.75 88 GLU A O 1
ATOM 684 N N . GLY A 1 89 ? 46.388 12.647 -33.580 1.00 88.38 89 GLY A N 1
ATOM 685 C CA . GLY A 1 89 ? 46.495 11.189 -33.480 1.00 88.38 89 GLY A CA 1
ATOM 686 C C . GLY A 1 89 ? 45.151 10.470 -33.302 1.00 88.38 89 GLY A C 1
ATOM 687 O O . GLY A 1 89 ? 44.148 11.051 -32.876 1.00 88.38 89 GLY A O 1
ATOM 688 N N . PHE A 1 90 ? 45.134 9.160 -33.570 1.00 89.06 90 PHE A N 1
ATOM 689 C CA . PHE A 1 90 ? 43.946 8.305 -33.413 1.00 89.06 90 PHE A CA 1
ATOM 690 C C . PHE A 1 90 ? 43.352 8.362 -32.004 1.00 89.06 90 PHE A C 1
ATOM 692 O O . PHE A 1 90 ? 42.132 8.388 -31.861 1.00 89.06 90 PHE A O 1
ATOM 699 N N . ASN A 1 91 ? 44.188 8.433 -30.966 1.00 88.31 91 ASN A N 1
ATOM 700 C CA . ASN A 1 91 ? 43.714 8.452 -29.581 1.00 88.31 91 ASN A CA 1
ATOM 701 C C . ASN A 1 91 ? 42.940 9.735 -29.229 1.00 88.31 91 ASN A C 1
ATOM 703 O O . ASN A 1 91 ? 42.048 9.699 -28.384 1.00 88.31 91 ASN A O 1
ATOM 707 N N . SER A 1 92 ? 43.260 10.876 -29.850 1.00 89.44 92 SER A N 1
ATOM 708 C CA . SER A 1 92 ? 42.461 12.102 -29.686 1.00 89.44 92 SER A CA 1
ATOM 709 C C . SER A 1 92 ? 41.102 11.946 -30.367 1.00 89.44 92 SER A C 1
ATOM 711 O O . SER A 1 92 ? 40.063 12.162 -29.746 1.00 89.44 92 SER A O 1
ATOM 713 N N . ARG A 1 93 ? 41.103 11.435 -31.605 1.00 89.75 93 ARG A N 1
ATOM 714 C CA . ARG A 1 93 ? 39.874 11.200 -32.373 1.00 89.75 93 ARG A CA 1
ATOM 715 C C . ARG A 1 93 ? 38.940 10.214 -31.678 1.00 89.75 93 ARG A C 1
ATOM 717 O O . ARG A 1 93 ? 37.748 10.483 -31.618 1.00 89.75 93 ARG A O 1
ATOM 724 N N . PHE A 1 94 ? 39.452 9.109 -31.129 1.00 92.50 94 PHE A N 1
ATOM 725 C CA . PHE A 1 94 ? 38.628 8.160 -30.374 1.00 92.50 94 PHE A CA 1
ATOM 726 C C . PHE A 1 94 ? 38.014 8.791 -29.128 1.00 92.50 94 PHE A C 1
ATOM 728 O O . PHE A 1 94 ? 36.818 8.632 -28.923 1.00 92.50 94 PHE A O 1
ATOM 735 N N . ARG A 1 95 ? 38.768 9.594 -28.368 1.00 92.19 95 ARG A N 1
ATOM 736 C CA . ARG A 1 95 ? 38.215 10.327 -27.217 1.00 92.19 95 ARG A CA 1
ATOM 737 C C . ARG A 1 95 ? 37.142 11.340 -27.620 1.00 92.19 95 ARG A C 1
ATOM 739 O O . ARG A 1 95 ? 36.158 11.501 -26.904 1.00 92.19 95 ARG A O 1
ATOM 746 N N . ALA A 1 96 ? 37.294 11.995 -28.772 1.00 92.81 96 ALA A N 1
ATOM 747 C CA . ALA A 1 96 ? 36.258 12.871 -29.318 1.00 92.81 96 ALA A CA 1
ATOM 748 C C . ALA A 1 96 ? 35.004 12.084 -29.744 1.00 92.81 96 ALA A C 1
ATOM 750 O O . ALA A 1 96 ? 33.893 12.532 -29.484 1.00 92.81 96 ALA A O 1
ATOM 751 N N . ILE A 1 97 ? 35.164 10.889 -30.334 1.00 94.31 97 ILE A N 1
ATOM 752 C CA . ILE A 1 97 ? 34.037 9.986 -30.638 1.00 94.31 97 ILE A CA 1
ATOM 753 C C . ILE A 1 97 ? 33.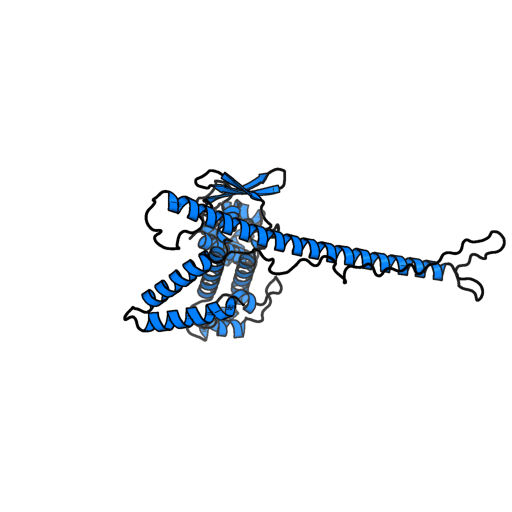339 9.549 -29.352 1.00 94.31 97 ILE A C 1
ATOM 755 O O . ILE A 1 97 ? 32.119 9.610 -29.289 1.00 94.31 97 ILE A O 1
ATOM 759 N N . GLU A 1 98 ? 34.091 9.121 -28.339 1.00 96.12 98 GLU A N 1
ATOM 760 C CA . GLU A 1 98 ? 33.550 8.728 -27.034 1.00 96.12 98 GLU A CA 1
ATOM 761 C C . GLU A 1 98 ? 32.765 9.882 -26.405 1.00 96.12 98 GLU A C 1
ATOM 763 O O . GLU A 1 98 ? 31.611 9.703 -26.037 1.00 96.12 98 GLU A O 1
ATOM 768 N N . THR A 1 99 ? 33.334 11.092 -26.406 1.00 95.62 99 THR A N 1
ATOM 769 C CA . THR A 1 99 ? 32.663 12.302 -25.904 1.00 95.62 99 THR A CA 1
ATOM 770 C C . THR A 1 99 ? 31.374 12.600 -26.677 1.00 95.62 99 THR A C 1
ATOM 772 O O . THR A 1 99 ? 30.346 12.903 -26.072 1.00 95.62 99 THR A O 1
ATOM 775 N N . ASP A 1 100 ? 31.403 12.497 -28.011 1.00 97.50 100 ASP A N 1
ATOM 776 C CA . ASP A 1 100 ? 30.221 12.708 -28.849 1.00 97.50 100 ASP A CA 1
ATOM 777 C C . ASP A 1 100 ? 29.140 11.639 -28.578 1.00 97.50 100 ASP A C 1
ATOM 779 O O . ASP A 1 100 ? 27.952 11.959 -28.521 1.00 97.50 100 ASP A O 1
ATOM 783 N N . LEU A 1 101 ? 29.530 10.374 -28.385 1.00 96.69 101 LEU A N 1
ATOM 784 C CA . LEU A 1 101 ? 28.613 9.273 -28.069 1.00 96.69 101 LEU A CA 1
ATOM 785 C C . LEU A 1 101 ? 28.009 9.402 -26.668 1.00 96.69 101 LEU A C 1
ATOM 787 O O . LEU A 1 101 ? 26.809 9.175 -26.515 1.00 96.69 101 LEU A O 1
ATOM 791 N N . ASP A 1 102 ? 28.796 9.806 -25.672 1.00 95.62 102 ASP A N 1
ATOM 792 C CA . ASP A 1 102 ? 28.317 10.061 -24.311 1.00 95.62 102 ASP A CA 1
ATOM 793 C C . ASP A 1 102 ? 27.308 11.216 -24.294 1.00 95.62 102 ASP A C 1
ATOM 795 O O . ASP A 1 102 ? 26.248 11.113 -23.670 1.00 95.62 102 ASP A O 1
ATOM 799 N N . ALA A 1 103 ? 27.586 12.292 -25.039 1.00 95.00 103 ALA A N 1
ATOM 800 C CA . ALA A 1 103 ? 26.671 13.421 -25.180 1.00 95.00 103 ALA A CA 1
ATOM 801 C C . ALA A 1 103 ? 25.362 13.022 -25.887 1.00 95.00 103 ALA A C 1
ATOM 803 O O . ALA A 1 103 ? 24.280 13.397 -25.433 1.00 95.00 103 ALA A O 1
ATOM 804 N N . LEU A 1 104 ? 25.431 12.206 -26.948 1.00 96.50 104 LEU A N 1
ATOM 805 C CA . LEU A 1 104 ? 24.238 11.620 -27.575 1.00 96.50 104 LEU A CA 1
ATOM 806 C C . LEU A 1 104 ? 23.463 10.722 -26.602 1.00 96.50 104 LEU A C 1
ATOM 808 O O . LEU A 1 104 ? 22.235 10.767 -26.575 1.00 96.50 104 LEU A O 1
ATOM 812 N N . GLY A 1 105 ? 24.162 9.918 -25.798 1.00 93.56 105 GLY A N 1
ATOM 813 C CA . GLY A 1 105 ? 23.556 9.064 -24.779 1.00 93.56 105 GLY A CA 1
ATOM 814 C C . GLY A 1 105 ? 22.793 9.868 -23.725 1.00 93.56 105 GLY A C 1
ATOM 815 O O . GLY A 1 105 ? 21.649 9.533 -23.407 1.00 93.56 105 GLY A O 1
ATOM 816 N N . ALA A 1 106 ? 23.386 10.959 -23.237 1.00 92.31 106 ALA A N 1
ATOM 817 C CA . ALA A 1 106 ? 22.751 11.875 -22.293 1.00 92.31 106 ALA A CA 1
ATOM 818 C C . ALA A 1 106 ? 21.505 12.552 -22.892 1.00 92.31 106 ALA A C 1
ATOM 820 O O . ALA A 1 106 ? 20.452 12.569 -22.253 1.00 92.31 106 ALA A O 1
ATOM 821 N N . ASP A 1 107 ? 21.586 13.031 -24.136 1.00 95.19 107 ASP A N 1
ATOM 822 C CA . ASP A 1 107 ? 20.452 13.649 -24.833 1.00 95.19 107 ASP A CA 1
ATOM 823 C C . ASP A 1 107 ? 19.302 12.656 -25.068 1.00 95.19 107 ASP A C 1
ATOM 825 O O . ASP A 1 107 ? 18.132 12.997 -24.883 1.00 95.19 107 ASP A O 1
ATOM 829 N N . VAL A 1 108 ? 19.610 11.405 -25.431 1.00 94.38 108 VAL A N 1
ATOM 830 C CA . VAL A 1 108 ? 18.600 10.344 -25.583 1.00 94.38 108 VAL A CA 1
ATOM 831 C C . VAL A 1 108 ? 17.943 10.016 -24.241 1.00 94.38 108 VAL A C 1
ATOM 833 O O . VAL A 1 108 ? 16.719 9.881 -24.177 1.00 94.38 108 VAL A O 1
ATOM 836 N N . ALA A 1 109 ? 18.721 9.916 -23.160 1.00 87.81 109 ALA A N 1
ATOM 837 C CA . ALA A 1 109 ? 18.180 9.696 -21.822 1.00 87.81 109 ALA A CA 1
ATOM 838 C C . ALA A 1 109 ? 17.243 10.841 -21.401 1.00 87.81 109 ALA A C 1
ATOM 840 O O . ALA A 1 109 ? 16.118 10.583 -20.964 1.00 87.81 109 ALA A O 1
ATOM 841 N N . GLN A 1 110 ? 17.657 12.093 -21.618 1.00 92.88 110 GLN A N 1
ATOM 842 C CA . GLN A 1 110 ? 16.834 13.273 -21.352 1.00 92.88 110 GLN A CA 1
ATOM 843 C C . GLN A 1 110 ? 15.545 13.263 -22.186 1.00 92.88 110 GLN A C 1
ATOM 845 O O . GLN A 1 110 ? 14.465 13.533 -21.660 1.00 92.88 110 GLN A O 1
ATOM 850 N N . ALA A 1 111 ? 15.613 12.871 -23.462 1.00 91.88 111 ALA A N 1
ATOM 851 C CA . ALA A 1 111 ? 14.432 12.746 -24.313 1.00 91.88 111 ALA A CA 1
ATOM 852 C C . ALA A 1 111 ? 13.410 11.734 -23.759 1.00 91.88 111 ALA A C 1
ATOM 854 O O . ALA A 1 111 ? 12.204 11.983 -23.825 1.00 91.88 111 ALA A O 1
ATOM 855 N N . PHE A 1 112 ? 13.856 10.616 -23.170 1.00 88.00 112 PHE A N 1
ATOM 856 C CA . PHE A 1 112 ? 12.952 9.652 -22.532 1.00 88.00 112 PHE A CA 1
ATOM 857 C C . PHE A 1 112 ? 12.292 10.196 -21.263 1.00 88.00 112 PHE A C 1
ATOM 859 O O . PHE A 1 112 ? 11.101 9.943 -21.060 1.00 88.00 112 PHE A O 1
ATOM 866 N N . VAL A 1 113 ? 13.016 10.969 -20.449 1.00 86.75 113 VAL A N 1
ATOM 867 C CA . VAL A 1 113 ? 12.439 11.663 -19.284 1.00 86.75 113 VAL A CA 1
ATOM 868 C C . VAL A 1 113 ? 11.355 12.639 -19.747 1.00 86.75 113 VAL A C 1
ATOM 870 O O . VAL A 1 113 ? 10.209 12.543 -19.309 1.00 86.75 113 VAL A O 1
ATOM 873 N N . CYS A 1 114 ? 11.667 13.480 -20.731 1.00 90.94 114 CYS A N 1
ATOM 874 C CA . CYS A 1 114 ? 10.725 14.423 -21.330 1.00 90.94 114 CYS A CA 1
ATOM 875 C C . CYS A 1 114 ? 9.478 13.744 -21.922 1.00 90.94 114 CYS A C 1
ATOM 877 O O . CYS A 1 114 ? 8.353 14.220 -21.755 1.00 90.94 114 CYS A O 1
ATOM 879 N N . LEU A 1 115 ? 9.641 12.600 -22.595 1.00 88.06 115 LEU A N 1
ATOM 880 C CA . LEU A 1 115 ? 8.514 11.814 -23.104 1.00 88.06 115 LEU A CA 1
ATOM 881 C C . LEU A 1 115 ? 7.654 11.240 -21.974 1.00 88.06 115 LEU A C 1
ATOM 883 O O . LEU A 1 115 ? 6.428 11.206 -22.104 1.00 88.06 115 LEU A O 1
ATOM 887 N N . ALA A 1 116 ? 8.260 10.785 -20.877 1.00 74.25 116 ALA A N 1
ATOM 888 C CA . ALA A 1 116 ? 7.524 10.300 -19.715 1.00 74.25 116 ALA A CA 1
ATOM 889 C C . ALA A 1 116 ? 6.702 11.428 -19.067 1.00 74.25 116 ALA A C 1
ATOM 891 O O . ALA A 1 116 ? 5.512 11.241 -18.799 1.00 74.25 116 ALA A O 1
ATOM 892 N N . GLU A 1 117 ? 7.288 12.614 -18.906 1.00 80.75 117 GLU A N 1
ATOM 893 C CA . GLU A 1 117 ? 6.605 13.799 -18.373 1.00 80.75 117 GLU A CA 1
ATOM 894 C C . GLU A 1 117 ? 5.467 14.285 -19.277 1.00 80.75 117 GLU A C 1
ATOM 896 O O . GLU A 1 117 ? 4.373 14.597 -18.790 1.00 80.75 117 GLU A O 1
ATOM 901 N N . LEU A 1 118 ? 5.674 14.292 -20.600 1.00 88.81 118 LEU A N 1
ATOM 902 C CA . LEU A 1 118 ? 4.626 14.607 -21.571 1.00 88.81 118 LEU A CA 1
ATOM 903 C C . LEU A 1 118 ? 3.467 13.609 -21.467 1.00 88.81 118 LEU A C 1
ATOM 905 O O . LEU A 1 118 ? 2.307 14.019 -21.426 1.00 88.81 118 LEU A O 1
ATOM 909 N N . ARG A 1 119 ? 3.758 12.304 -21.380 1.00 79.88 119 ARG A N 1
ATOM 910 C CA . ARG A 1 119 ? 2.728 11.262 -21.213 1.00 79.88 119 ARG A CA 1
ATOM 911 C C . ARG A 1 119 ? 1.963 11.434 -19.905 1.00 79.88 119 ARG A C 1
ATOM 913 O O . ARG A 1 119 ? 0.738 11.337 -19.922 1.00 79.88 119 ARG A O 1
ATOM 920 N N . GLY A 1 120 ? 2.656 11.736 -18.807 1.00 69.38 120 GLY A N 1
ATOM 921 C CA . GLY A 1 120 ? 2.033 12.039 -17.517 1.00 69.38 120 GLY A CA 1
ATOM 922 C C . GLY A 1 120 ? 1.120 13.265 -17.589 1.00 69.38 120 GLY A C 1
ATOM 923 O O . GLY A 1 120 ? -0.028 13.211 -17.148 1.00 69.38 120 GLY A O 1
ATOM 924 N N . SER A 1 121 ? 1.586 14.339 -18.229 1.00 83.12 121 SER A N 1
ATOM 925 C CA . SER A 1 121 ? 0.815 15.575 -18.404 1.00 83.12 121 SER A CA 1
ATOM 926 C C . SER A 1 121 ? -0.428 15.357 -19.270 1.00 83.12 121 SER A C 1
ATOM 928 O O . SER A 1 121 ? -1.525 15.747 -18.881 1.00 83.12 121 SER A O 1
ATOM 930 N N . VAL A 1 122 ? -0.295 14.673 -20.412 1.00 83.88 122 VAL A N 1
ATOM 931 C CA . VAL A 1 122 ? -1.430 14.331 -21.287 1.00 83.88 122 VAL A CA 1
ATOM 932 C C . VAL A 1 122 ? -2.433 13.434 -20.561 1.00 83.88 122 VAL A C 1
ATOM 934 O O . VAL A 1 122 ? -3.636 13.673 -20.653 1.00 83.88 122 VAL A O 1
ATOM 937 N N . ALA A 1 123 ? -1.966 12.434 -19.809 1.00 68.38 123 ALA A N 1
ATOM 938 C CA . ALA A 1 123 ? -2.841 11.579 -19.013 1.00 68.38 123 ALA A CA 1
ATOM 939 C C . ALA A 1 123 ? -3.623 12.386 -17.964 1.00 68.38 123 ALA A C 1
ATOM 941 O O . ALA A 1 123 ? -4.836 12.210 -17.855 1.00 68.38 123 ALA A O 1
ATOM 942 N N . GLY A 1 124 ? -2.965 13.309 -17.254 1.00 73.19 124 GLY A N 1
ATOM 943 C CA . GLY A 1 124 ? -3.619 14.218 -16.309 1.00 73.19 124 GLY A CA 1
ATOM 944 C C . GLY A 1 124 ? -4.713 15.063 -16.969 1.00 73.19 124 GLY A C 1
ATOM 945 O O . GLY A 1 124 ? -5.850 15.076 -16.502 1.00 73.19 124 GLY A O 1
ATOM 946 N N . LEU A 1 125 ? -4.417 15.677 -18.118 1.00 81.00 125 LEU A N 1
ATOM 947 C CA . LEU A 1 125 ? -5.387 16.496 -18.857 1.00 81.00 125 LEU A CA 1
ATOM 948 C C . LEU A 1 125 ? -6.579 15.678 -19.365 1.00 81.00 125 LEU A C 1
ATOM 950 O O . LEU A 1 125 ? -7.714 16.147 -19.318 1.00 81.00 125 LEU A O 1
ATOM 954 N N . LEU A 1 126 ? -6.350 14.446 -19.826 1.00 75.00 126 LEU A N 1
ATOM 955 C CA . LEU A 1 126 ? -7.432 13.546 -20.231 1.00 75.00 126 LEU A CA 1
ATOM 956 C C . LEU A 1 126 ? -8.321 13.146 -19.045 1.00 75.00 126 LEU A C 1
ATOM 958 O O . LEU A 1 126 ? -9.530 12.993 -19.228 1.00 75.00 126 LEU A O 1
ATOM 962 N N . GLN A 1 127 ? -7.763 13.011 -17.838 1.00 64.00 127 GLN A N 1
ATOM 963 C CA . GLN A 1 127 ? -8.554 12.781 -16.626 1.00 64.00 127 GLN A CA 1
ATOM 964 C C . GLN A 1 127 ? -9.390 14.009 -16.250 1.00 64.00 127 GLN A C 1
ATOM 966 O O . GLN A 1 127 ? -10.563 13.852 -15.914 1.00 64.00 127 GLN A O 1
ATOM 971 N N . GLU A 1 128 ? -8.841 15.222 -16.377 1.00 75.25 128 GLU A N 1
ATOM 972 C CA . GLU A 1 128 ? -9.604 16.465 -16.189 1.00 75.25 128 GLU A CA 1
ATOM 973 C C . GLU A 1 128 ? -10.778 16.554 -17.180 1.00 75.25 128 GLU A C 1
ATOM 975 O O . GLU A 1 128 ? -11.919 16.779 -16.773 1.00 75.25 128 GLU A O 1
ATOM 980 N N . VAL A 1 129 ? -10.534 16.284 -18.470 1.00 80.00 129 VAL A N 1
ATOM 981 C CA . VAL A 1 129 ? -11.589 16.251 -19.501 1.00 80.00 129 VAL A CA 1
ATOM 982 C C . VAL A 1 129 ? -12.635 15.184 -19.188 1.00 80.00 129 VAL A C 1
ATOM 984 O O . VAL A 1 129 ? -13.831 15.453 -19.274 1.00 80.00 129 VAL A O 1
ATOM 987 N N . ARG A 1 130 ? -12.217 13.974 -18.795 1.00 67.44 130 ARG A N 1
ATOM 988 C CA . ARG A 1 130 ? -13.135 12.893 -18.409 1.00 67.44 130 ARG A CA 1
ATOM 989 C C . ARG A 1 130 ? -14.012 13.298 -17.224 1.00 67.44 130 ARG A C 1
ATOM 991 O O . ARG A 1 130 ? -15.216 13.046 -17.252 1.00 67.44 130 ARG A O 1
ATOM 998 N N . ALA A 1 131 ? -13.426 13.896 -16.188 1.00 67.56 131 ALA A N 1
ATOM 999 C CA . ALA A 1 131 ? -14.156 14.340 -15.006 1.00 67.56 131 ALA A CA 1
ATOM 1000 C C . ALA A 1 131 ? -15.218 15.389 -15.366 1.00 67.56 131 ALA A C 1
ATOM 1002 O O . ALA A 1 131 ? -16.365 15.283 -14.927 1.00 67.56 131 ALA A O 1
ATOM 1003 N N . GLU A 1 132 ? -14.870 16.346 -16.226 1.00 78.62 132 GLU A N 1
ATOM 1004 C CA . GLU A 1 132 ? -15.792 17.391 -16.673 1.00 78.62 132 GLU A CA 1
ATOM 1005 C C . GLU A 1 132 ? -16.868 16.867 -17.631 1.00 78.62 132 GLU A C 1
ATOM 1007 O O . GLU A 1 132 ? -18.037 17.213 -17.475 1.00 78.62 132 GLU A O 1
ATOM 1012 N N . LEU A 1 133 ? -16.549 15.934 -18.534 1.00 73.44 133 LEU A N 1
ATOM 1013 C CA . LEU A 1 133 ? -17.563 15.251 -19.348 1.00 73.44 133 LEU A CA 1
ATOM 1014 C C . LEU A 1 133 ? -18.557 14.464 -18.487 1.00 73.44 133 LEU A C 1
ATOM 1016 O O . LEU A 1 133 ? -19.763 14.538 -18.718 1.00 73.44 133 LEU A O 1
ATOM 1020 N N . ASN A 1 134 ? -18.079 13.746 -17.468 1.00 67.81 134 ASN A N 1
ATOM 1021 C CA . ASN A 1 134 ? -18.948 13.020 -16.539 1.00 67.81 134 ASN A CA 1
ATOM 1022 C C . ASN A 1 134 ? -19.843 13.965 -15.729 1.00 67.81 134 ASN A C 1
ATOM 1024 O O . ASN A 1 134 ? -21.002 13.641 -15.457 1.00 67.81 134 ASN A O 1
ATOM 1028 N N . ARG A 1 135 ? -19.324 15.139 -15.352 1.00 72.50 135 ARG A N 1
ATOM 1029 C CA . ARG A 1 135 ? -20.101 16.188 -14.686 1.00 72.50 135 ARG A CA 1
ATOM 1030 C C . ARG A 1 135 ? -21.178 16.753 -15.615 1.00 72.50 135 ARG A C 1
ATOM 1032 O O . ARG A 1 135 ? -22.338 16.762 -15.219 1.00 72.50 135 ARG A O 1
ATOM 1039 N N . ILE A 1 136 ? -20.833 17.117 -16.852 1.00 78.94 136 ILE A N 1
ATOM 1040 C CA . ILE A 1 136 ? -21.795 17.593 -17.862 1.00 78.94 136 ILE A CA 1
ATOM 1041 C C . ILE A 1 136 ? -22.874 16.539 -18.122 1.00 78.94 136 ILE A C 1
ATOM 1043 O O . ILE A 1 136 ? -24.055 16.866 -18.167 1.00 78.94 136 ILE A O 1
ATOM 1047 N N . ASN A 1 137 ? -22.493 15.266 -18.259 1.00 72.06 137 ASN A N 1
ATOM 1048 C CA . ASN A 1 137 ? -23.451 14.186 -18.476 1.00 72.06 137 ASN A CA 1
ATOM 1049 C C . ASN A 1 137 ? -24.456 14.076 -17.317 1.00 72.06 137 ASN A C 1
ATOM 1051 O O . ASN A 1 137 ? -25.651 13.899 -17.549 1.00 72.06 137 ASN A O 1
ATOM 1055 N N . ARG A 1 138 ? -23.991 14.246 -16.071 1.00 68.81 138 ARG A N 1
ATOM 1056 C CA . ARG A 1 138 ? -24.864 14.301 -14.892 1.00 68.81 138 ARG A CA 1
ATOM 1057 C C . ARG A 1 138 ? -25.800 15.508 -14.937 1.00 68.81 138 ARG A C 1
ATOM 1059 O O . ARG A 1 138 ? -27.000 15.333 -14.754 1.00 68.81 138 ARG A O 1
ATOM 1066 N N . ASP A 1 139 ? -25.275 16.695 -15.237 1.00 76.50 139 ASP A N 1
ATOM 1067 C CA . ASP A 1 139 ? -26.077 17.921 -15.336 1.00 76.50 139 ASP A CA 1
ATOM 1068 C C . ASP A 1 139 ? -27.185 17.779 -16.403 1.00 76.50 139 ASP A C 1
ATOM 1070 O O . ASP A 1 139 ? -28.342 18.128 -16.163 1.00 76.50 139 ASP A O 1
ATOM 1074 N N . VAL A 1 140 ? -26.853 17.224 -17.577 1.00 78.19 140 VAL A N 1
ATOM 1075 C CA . VAL A 1 140 ? -27.810 16.965 -18.668 1.00 78.19 140 VAL A CA 1
ATOM 1076 C C . VAL A 1 140 ? -28.863 15.950 -18.234 1.00 78.19 140 VAL A C 1
ATOM 1078 O O . VAL A 1 140 ? -30.053 16.161 -18.465 1.00 78.19 140 VAL A O 1
ATOM 1081 N N . HIS A 1 141 ? -28.449 14.868 -17.574 1.00 73.62 141 HIS A N 1
ATOM 1082 C CA . HIS A 1 141 ? -29.365 13.855 -17.067 1.00 73.62 141 HIS A CA 1
ATOM 1083 C C . HIS A 1 141 ? -30.366 14.437 -16.058 1.00 73.62 141 HIS A C 1
ATOM 1085 O O . HIS A 1 141 ? -31.572 14.226 -16.196 1.00 73.62 141 HIS A O 1
ATOM 1091 N N . GLU A 1 142 ? -29.889 15.215 -15.084 1.00 73.19 142 GLU A N 1
ATOM 1092 C CA . GLU A 1 142 ? -30.733 15.888 -14.090 1.00 73.19 142 GLU A CA 1
ATOM 1093 C C . GLU A 1 142 ? -31.691 16.902 -14.733 1.00 73.19 142 GLU A C 1
ATOM 1095 O O . GLU A 1 142 ? -32.862 16.981 -14.348 1.00 73.19 142 GLU A O 1
ATOM 1100 N N . CYS A 1 143 ? -31.222 17.644 -15.741 1.00 77.44 143 CYS A N 1
ATOM 1101 C CA . CYS A 1 143 ? -32.042 18.573 -16.517 1.00 77.44 143 CYS A CA 1
ATOM 1102 C C . CYS A 1 143 ? -33.189 17.838 -17.231 1.00 77.44 143 CYS A C 1
ATOM 1104 O O . CYS A 1 143 ? -34.359 18.169 -17.044 1.00 77.44 143 CYS A O 1
ATOM 1106 N N . CYS A 1 144 ? -32.877 16.768 -17.968 1.00 77.19 144 CYS A N 1
ATOM 1107 C CA . CYS A 1 144 ? -33.872 16.005 -18.721 1.00 77.19 144 CYS A CA 1
ATOM 1108 C C . CYS A 1 144 ? -34.836 15.191 -17.837 1.00 77.19 144 CYS A C 1
ATOM 1110 O O . CYS A 1 144 ? -35.937 14.861 -18.284 1.00 77.19 144 CYS A O 1
ATOM 1112 N N . GLN A 1 145 ? -34.450 14.840 -16.606 1.00 71.56 145 GLN A N 1
ATOM 1113 C CA . GLN A 1 145 ? -35.352 14.188 -15.651 1.00 71.56 145 GLN A CA 1
ATOM 1114 C C . GLN A 1 145 ? -36.328 15.170 -14.989 1.00 71.56 145 GLN A C 1
ATOM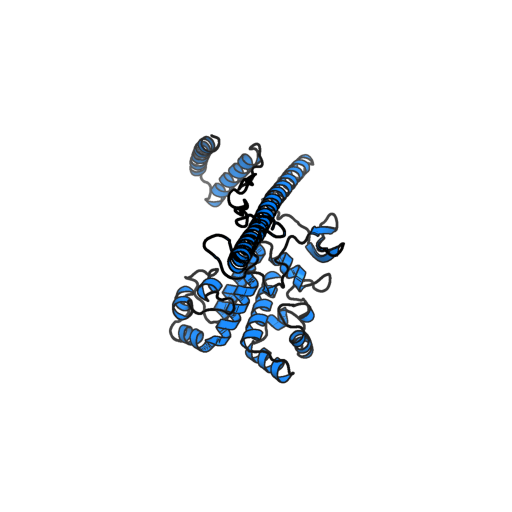 1116 O O . GLN A 1 145 ? -37.483 14.807 -14.757 1.00 71.56 145 GLN A O 1
ATOM 1121 N N . ARG A 1 146 ? -35.907 16.419 -14.735 1.00 60.94 146 ARG A N 1
ATOM 1122 C CA . ARG A 1 146 ? -36.774 17.465 -14.162 1.00 60.94 146 ARG A CA 1
ATOM 1123 C C . ARG A 1 146 ? -37.995 17.774 -15.033 1.00 60.94 146 ARG A C 1
ATOM 1125 O O . ARG A 1 146 ? -39.083 17.959 -14.492 1.00 60.94 146 ARG A O 1
ATOM 1132 N N . ASP A 1 147 ? -37.846 17.754 -16.355 1.00 59.19 147 ASP A N 1
ATOM 1133 C CA . ASP A 1 147 ? -38.939 18.059 -17.292 1.00 59.19 147 ASP A CA 1
ATOM 1134 C C . ASP A 1 147 ? -40.007 16.955 -17.388 1.00 59.19 147 ASP A C 1
ATOM 1136 O O . ASP A 1 147 ? -41.116 17.198 -17.861 1.00 59.19 147 ASP A O 1
ATOM 1140 N N . LYS A 1 148 ? -39.726 15.739 -16.896 1.00 63.97 148 LYS A N 1
ATOM 1141 C CA . LYS A 1 148 ? -40.679 14.613 -16.925 1.00 63.97 148 LYS A CA 1
ATOM 1142 C C . LYS A 1 148 ? -41.637 14.564 -15.726 1.00 63.97 148 LYS A C 1
ATOM 1144 O O . LYS A 1 148 ? -42.352 13.579 -15.565 1.00 63.97 148 LYS A O 1
ATOM 1149 N N . GLY A 1 149 ? -41.692 15.610 -14.897 1.00 51.72 149 GLY A N 1
ATOM 1150 C CA . GLY A 1 149 ? -42.709 15.748 -13.843 1.00 51.72 149 GLY A CA 1
ATOM 1151 C C . GLY A 1 149 ? -42.524 14.836 -12.622 1.00 51.72 149 GLY A C 1
ATOM 1152 O O . GLY A 1 149 ? -43.450 14.690 -11.825 1.00 51.72 149 GLY A O 1
ATOM 1153 N N . GLY A 1 150 ? -41.341 14.242 -12.442 1.00 49.91 150 GLY A N 1
ATOM 1154 C CA . GLY A 1 150 ? -40.977 13.554 -11.203 1.00 49.91 150 GLY A CA 1
ATOM 1155 C C . GLY A 1 150 ? -40.787 14.569 -10.075 1.00 49.91 150 GLY A C 1
ATOM 1156 O O . GLY A 1 150 ? -40.069 15.552 -10.240 1.00 49.91 150 GLY A O 1
ATOM 1157 N N . GLY A 1 151 ? -41.474 14.363 -8.950 1.00 45.31 151 GLY A N 1
ATOM 1158 C CA . GLY A 1 151 ? -41.490 15.273 -7.805 1.00 45.31 151 GLY A CA 1
ATOM 1159 C C . GLY A 1 151 ? -40.103 15.706 -7.316 1.00 45.31 151 GLY A C 1
ATOM 1160 O O . GLY A 1 151 ? -39.104 15.025 -7.528 1.00 45.31 151 GLY A O 1
ATOM 1161 N N . ARG A 1 152 ? -40.084 16.876 -6.660 1.00 42.69 152 ARG A N 1
ATOM 1162 C CA . ARG A 1 152 ? -38.922 17.541 -6.043 1.00 42.69 152 ARG A CA 1
ATOM 1163 C C . ARG A 1 152 ? -37.813 16.557 -5.624 1.00 42.69 152 ARG A C 1
ATOM 1165 O O . ARG A 1 152 ? -38.108 15.648 -4.848 1.00 42.69 152 ARG A O 1
ATOM 1172 N N . PRO A 1 153 ? -36.551 16.783 -6.034 1.00 43.97 153 PRO A N 1
ATOM 1173 C CA . PRO A 1 153 ? -35.436 15.964 -5.588 1.00 43.97 153 PRO A CA 1
ATOM 1174 C C . PRO A 1 153 ? -35.279 16.148 -4.078 1.00 43.97 153 PRO A C 1
ATOM 1176 O O . PRO A 1 153 ? -34.888 17.214 -3.598 1.00 43.97 153 PRO A O 1
ATOM 1179 N N . GLY A 1 154 ? -35.652 15.124 -3.318 1.00 41.06 154 GLY A N 1
ATOM 1180 C CA . GLY A 1 154 ? -35.272 15.017 -1.923 1.00 41.06 154 GLY A CA 1
ATOM 1181 C C . GLY A 1 154 ? -33.776 14.752 -1.865 1.00 41.06 154 GLY A C 1
ATOM 1182 O O . GLY A 1 154 ? -33.343 13.722 -2.357 1.00 41.06 154 GLY A O 1
ATOM 1183 N N . GLY A 1 155 ? -33.023 15.683 -1.278 1.00 37.25 155 GLY A N 1
ATOM 1184 C CA . GLY A 1 155 ? -31.654 1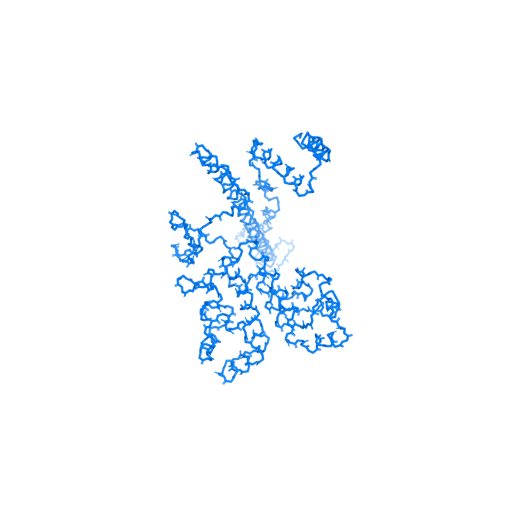5.481 -0.805 1.00 37.25 155 GLY A CA 1
ATOM 1185 C C . GLY A 1 155 ? -30.611 15.176 -1.883 1.00 37.25 155 GLY A C 1
ATOM 1186 O O . GLY A 1 155 ? -30.639 14.148 -2.551 1.00 37.25 155 GLY A O 1
ATOM 1187 N N . VAL A 1 156 ? -29.591 16.027 -1.969 1.00 41.50 156 VAL A N 1
ATOM 1188 C CA . VAL A 1 156 ? -28.307 15.696 -2.602 1.00 41.50 156 VAL A CA 1
ATOM 1189 C C . VAL A 1 156 ? -27.619 14.625 -1.740 1.00 41.50 156 VAL A C 1
ATOM 1191 O O . VAL A 1 156 ? -26.752 14.908 -0.926 1.00 41.50 156 VAL A O 1
ATOM 1194 N N . GLY A 1 157 ? -28.107 13.394 -1.853 1.00 37.72 157 GLY A N 1
ATOM 1195 C CA . GLY A 1 157 ? -27.563 12.173 -1.261 1.00 37.72 157 GLY A CA 1
ATOM 1196 C C . GLY A 1 157 ? -27.563 11.008 -2.255 1.00 37.72 157 GLY A C 1
ATOM 1197 O O . GLY A 1 157 ? -27.130 9.913 -1.917 1.00 37.72 157 GLY A O 1
ATOM 1198 N N . GLY A 1 158 ? -28.023 11.235 -3.491 1.00 36.91 158 GLY A N 1
ATOM 1199 C CA . GLY A 1 158 ? -27.892 10.274 -4.576 1.00 36.91 158 GLY A CA 1
ATOM 1200 C C . GLY A 1 158 ? -26.443 10.223 -5.037 1.00 36.91 158 GLY A C 1
ATOM 1201 O O . GLY A 1 158 ? -26.025 11.028 -5.870 1.00 36.91 158 GLY A O 1
ATOM 1202 N N . GLY A 1 159 ? -25.670 9.289 -4.481 1.00 39.59 159 GLY A N 1
ATOM 1203 C CA . GLY A 1 159 ? -24.439 8.838 -5.116 1.00 39.59 159 GLY A CA 1
ATOM 1204 C C . GLY A 1 159 ? -24.724 8.519 -6.584 1.00 39.59 159 GLY A C 1
ATOM 1205 O O . GLY A 1 159 ? -25.822 8.075 -6.926 1.00 39.59 159 GLY A O 1
ATOM 1206 N N . LEU A 1 160 ? -23.756 8.780 -7.467 1.00 43.41 160 LEU A N 1
ATOM 1207 C CA . LEU A 1 160 ? -23.777 8.164 -8.790 1.00 43.41 160 LEU A CA 1
ATOM 1208 C C . LEU A 1 160 ? -24.030 6.671 -8.564 1.00 43.41 160 LEU A C 1
ATOM 1210 O O . LEU A 1 160 ? -23.184 6.006 -7.975 1.00 43.41 160 LEU A O 1
ATOM 1214 N N . ASN A 1 161 ? -25.183 6.153 -8.986 1.00 48.78 161 ASN A N 1
ATOM 1215 C CA . ASN A 1 161 ? -25.367 4.715 -9.063 1.00 48.78 161 ASN A CA 1
ATOM 1216 C C . ASN A 1 161 ? -24.535 4.259 -10.265 1.00 48.78 161 ASN A C 1
ATOM 1218 O O . ASN A 1 161 ? -25.031 4.182 -11.387 1.00 48.78 161 ASN A O 1
ATOM 1222 N N . VAL A 1 162 ? -23.231 4.066 -10.050 1.00 50.75 162 VAL A N 1
ATOM 1223 C CA . VAL A 1 162 ? -22.273 3.620 -11.076 1.00 50.75 162 VAL A CA 1
ATOM 1224 C C . VAL A 1 162 ? -22.499 2.151 -11.459 1.00 50.75 162 VAL A C 1
ATOM 1226 O O . VAL A 1 162 ? -21.725 1.582 -12.226 1.00 50.75 162 VAL A O 1
ATOM 1229 N N . GLY A 1 163 ? -23.584 1.543 -10.969 1.00 59.78 163 GLY A N 1
ATOM 1230 C CA . GLY A 1 163 ? -23.787 0.111 -10.996 1.00 59.78 163 GLY A CA 1
ATOM 1231 C C . GLY A 1 163 ? -22.942 -0.598 -9.943 1.00 59.78 163 GLY A C 1
ATOM 1232 O O . GLY A 1 163 ? -22.041 -0.017 -9.344 1.00 59.78 163 GLY A O 1
ATOM 1233 N N . SER A 1 164 ? -23.221 -1.876 -9.715 1.00 63.81 164 SER A N 1
ATOM 1234 C CA . SER A 1 164 ? -22.348 -2.727 -8.912 1.00 63.81 164 SER A CA 1
ATOM 1235 C C . SER A 1 164 ? -21.140 -3.139 -9.746 1.00 63.81 164 SER A C 1
ATOM 1237 O O . SER A 1 164 ? -21.301 -3.605 -10.877 1.00 63.81 164 SER A O 1
ATOM 1239 N N . PHE A 1 165 ? -19.934 -3.018 -9.198 1.00 63.03 165 PHE A N 1
ATOM 1240 C CA . PHE A 1 165 ? -18.747 -3.595 -9.821 1.00 63.03 165 PHE A CA 1
ATOM 1241 C C . PHE A 1 165 ? -18.969 -5.096 -10.070 1.00 63.03 165 PHE A C 1
ATOM 1243 O O . PHE A 1 165 ? -19.288 -5.843 -9.149 1.00 63.03 165 PHE A O 1
ATOM 1250 N N . ALA A 1 166 ? -18.842 -5.528 -11.322 1.00 68.25 166 ALA A N 1
ATOM 1251 C CA . ALA A 1 166 ? -19.126 -6.897 -11.743 1.00 68.25 166 ALA A CA 1
ATOM 1252 C C . ALA A 1 166 ? -17.857 -7.743 -11.910 1.00 68.25 166 ALA A C 1
ATOM 1254 O O . ALA A 1 166 ? -17.942 -8.969 -11.880 1.00 68.25 166 ALA A O 1
ATOM 1255 N N . GLY A 1 167 ? -16.689 -7.122 -12.108 1.00 64.62 167 GLY A N 1
ATOM 1256 C CA . GLY A 1 167 ? -15.446 -7.862 -12.313 1.00 64.62 167 GLY A CA 1
ATOM 1257 C C . GLY A 1 167 ? -14.353 -7.110 -13.066 1.00 64.62 167 GLY A C 1
ATOM 1258 O O . GLY A 1 167 ? -14.603 -6.070 -13.671 1.00 64.62 167 GLY A O 1
ATOM 1259 N N . VAL A 1 168 ? -13.146 -7.680 -13.096 1.00 67.25 168 VAL A N 1
ATOM 1260 C CA . VAL A 1 168 ? -12.099 -7.337 -14.075 1.00 67.25 168 VAL A CA 1
ATOM 1261 C C . VAL A 1 168 ? -12.014 -8.464 -15.107 1.00 67.25 168 VAL A C 1
ATOM 1263 O O . VAL A 1 168 ? -12.100 -9.637 -14.753 1.00 67.25 168 VAL A O 1
ATOM 1266 N N . THR A 1 169 ? -11.854 -8.133 -16.388 1.00 74.56 169 THR A N 1
ATOM 1267 C CA . THR A 1 169 ? -11.558 -9.117 -17.444 1.00 74.56 169 THR A CA 1
ATOM 1268 C C . THR A 1 169 ? -10.573 -8.552 -18.464 1.00 74.56 169 THR A C 1
ATOM 1270 O O . THR A 1 169 ? -10.226 -7.373 -18.414 1.00 74.56 169 THR A O 1
ATOM 1273 N N . LYS A 1 170 ? -10.136 -9.378 -19.419 1.00 76.38 170 LYS A N 1
ATOM 1274 C CA . LYS A 1 170 ? -9.367 -8.931 -20.584 1.00 76.38 170 LYS A CA 1
ATOM 1275 C C . LYS A 1 170 ? -10.283 -8.738 -21.788 1.00 76.38 170 LYS A C 1
ATOM 1277 O O . LYS A 1 170 ? -10.986 -9.658 -22.196 1.00 76.38 170 LYS A O 1
ATOM 1282 N N . LEU A 1 171 ? -10.222 -7.558 -22.400 1.00 69.25 171 LEU A N 1
ATOM 1283 C CA . LEU A 1 171 ? -10.840 -7.258 -23.690 1.00 69.25 171 LEU A CA 1
ATOM 1284 C C . LEU A 1 171 ? -9.743 -6.794 -24.656 1.00 69.25 171 LEU A C 1
ATOM 1286 O O . LEU A 1 171 ? -9.140 -5.743 -24.449 1.00 69.25 171 LEU A O 1
ATOM 1290 N N . HIS A 1 172 ? -9.464 -7.588 -25.697 1.00 80.25 172 HIS A N 1
ATOM 1291 C CA . HIS A 1 172 ? -8.339 -7.368 -26.624 1.00 80.25 172 HIS A CA 1
ATOM 1292 C C . HIS A 1 172 ? -6.983 -7.213 -25.906 1.00 80.25 172 HIS A C 1
ATOM 1294 O O . HIS A 1 172 ? -6.269 -6.236 -26.126 1.00 80.25 172 HIS A O 1
ATOM 1300 N N . ASP A 1 173 ? -6.671 -8.144 -24.998 1.00 75.69 173 ASP A N 1
ATOM 1301 C CA . ASP A 1 173 ? -5.452 -8.153 -24.169 1.00 75.69 173 ASP A CA 1
ATOM 1302 C C . ASP A 1 173 ? -5.260 -6.932 -23.253 1.00 75.69 173 ASP A C 1
ATOM 1304 O O . ASP A 1 173 ? -4.201 -6.764 -22.650 1.00 75.69 173 ASP A O 1
ATOM 1308 N N . LYS A 1 174 ? -6.292 -6.097 -23.089 1.00 60.09 174 LYS A N 1
ATOM 1309 C CA . LYS A 1 174 ? -6.307 -4.989 -22.130 1.00 60.09 174 LYS A CA 1
ATOM 1310 C C . LYS A 1 174 ? -7.233 -5.314 -20.973 1.00 60.09 174 LYS A C 1
ATOM 1312 O O . LYS A 1 174 ? -8.356 -5.765 -21.190 1.00 60.09 174 LYS A O 1
ATOM 1317 N N . GLU A 1 175 ? -6.772 -5.058 -19.757 1.00 63.31 175 GLU A N 1
ATOM 1318 C CA . GLU A 1 175 ? -7.614 -5.183 -18.573 1.00 63.31 175 GLU A CA 1
ATOM 1319 C C . GLU A 1 175 ? -8.702 -4.108 -18.581 1.00 63.31 175 GLU A C 1
ATOM 1321 O O . GLU A 1 175 ? -8.462 -2.918 -18.824 1.00 63.31 175 GLU A O 1
ATOM 1326 N N . VAL A 1 176 ? -9.930 -4.551 -18.349 1.00 73.44 176 VAL A N 1
ATOM 1327 C CA . VAL A 1 176 ? -11.118 -3.712 -18.292 1.00 73.44 176 VAL A CA 1
ATOM 1328 C C . VAL A 1 176 ? -11.922 -4.060 -17.050 1.00 73.44 176 VAL A C 1
ATOM 1330 O O . VAL A 1 176 ? -12.021 -5.221 -16.660 1.00 73.44 176 VAL A O 1
ATOM 1333 N N . MET A 1 177 ? -12.519 -3.041 -16.445 1.00 68.62 177 MET A N 1
ATOM 1334 C CA . MET A 1 177 ? -13.464 -3.189 -15.347 1.00 68.62 177 MET A CA 1
ATOM 1335 C C . MET A 1 177 ? -14.875 -3.265 -15.919 1.00 68.62 177 MET A C 1
ATOM 1337 O O . MET A 1 177 ? -15.271 -2.417 -16.721 1.00 68.62 177 MET A O 1
ATOM 1341 N N . ILE A 1 178 ? -15.639 -4.260 -15.496 1.00 74.06 178 ILE A N 1
ATOM 1342 C CA . ILE A 1 178 ? -17.047 -4.417 -15.832 1.00 74.06 178 ILE A CA 1
ATOM 1343 C C . ILE A 1 178 ? -17.867 -3.893 -14.659 1.00 74.06 178 ILE A C 1
ATOM 1345 O O . ILE A 1 178 ? -17.676 -4.309 -13.520 1.00 74.06 178 ILE A O 1
ATOM 1349 N N . TRP A 1 179 ? -18.812 -3.011 -14.952 1.00 71.25 179 TRP A N 1
ATOM 1350 C CA . TRP A 1 179 ? -19.775 -2.465 -14.004 1.00 71.25 179 TRP A CA 1
ATOM 1351 C C . TRP A 1 179 ? -21.176 -2.862 -14.444 1.00 71.25 179 TRP A C 1
ATOM 1353 O O . TRP A 1 179 ? -21.554 -2.619 -15.587 1.00 71.25 179 TRP A O 1
ATOM 1363 N N . GLN A 1 180 ? -21.950 -3.487 -13.567 1.00 72.62 180 GLN A N 1
ATOM 1364 C CA . GLN A 1 180 ? -23.349 -3.807 -13.814 1.00 72.62 180 GLN A CA 1
ATOM 1365 C C . GLN A 1 180 ? -24.225 -2.641 -13.365 1.00 72.62 180 GLN A C 1
ATOM 1367 O O . GLN A 1 180 ? -24.489 -2.468 -12.181 1.00 72.62 180 GLN A O 1
ATOM 1372 N N . THR A 1 181 ? -24.683 -1.848 -14.324 1.00 78.06 181 THR A N 1
ATOM 1373 C CA . THR A 1 181 ? -25.613 -0.733 -14.106 1.00 78.06 181 THR A CA 1
ATOM 1374 C C . THR A 1 181 ? -27.056 -1.177 -14.352 1.00 78.06 181 THR A C 1
ATOM 1376 O O . THR A 1 181 ? -27.293 -2.207 -14.986 1.00 78.06 181 THR A O 1
ATOM 1379 N N . ASP A 1 182 ? -28.030 -0.353 -13.958 1.00 70.12 182 ASP A N 1
ATOM 1380 C CA . ASP A 1 182 ? -29.450 -0.576 -14.282 1.00 70.12 182 ASP A CA 1
ATOM 1381 C C . ASP A 1 182 ? -29.719 -0.618 -15.805 1.00 70.12 182 ASP A C 1
ATOM 1383 O O . ASP A 1 182 ? -30.744 -1.129 -16.251 1.00 70.12 182 ASP A O 1
ATOM 1387 N N . GLN A 1 183 ? -28.794 -0.095 -16.621 1.00 69.69 183 GLN A N 1
ATOM 1388 C CA . GLN A 1 183 ? -28.869 -0.066 -18.087 1.00 69.69 183 GLN A CA 1
ATOM 1389 C C . GLN A 1 183 ? -28.089 -1.211 -18.760 1.00 69.69 183 GLN A C 1
ATOM 1391 O O . GLN A 1 183 ? -28.035 -1.277 -19.988 1.00 69.69 183 GLN A O 1
ATOM 1396 N N . GLY A 1 184 ? -27.492 -2.116 -17.976 1.00 75.25 184 GLY A N 1
ATOM 1397 C CA . GLY A 1 184 ? -26.650 -3.214 -18.450 1.00 75.25 184 GLY A CA 1
ATOM 1398 C C . GLY A 1 184 ? -25.185 -3.073 -18.030 1.00 75.25 184 GLY A C 1
ATOM 1399 O O . GLY A 1 184 ? -24.841 -2.302 -17.132 1.00 75.25 184 GLY A O 1
ATOM 1400 N N . TYR A 1 185 ? -24.305 -3.841 -18.672 1.00 78.38 185 TYR A N 1
ATOM 1401 C CA . TYR A 1 185 ? -22.880 -3.841 -18.348 1.00 78.38 185 TYR A CA 1
ATOM 1402 C C . TYR A 1 185 ? -22.147 -2.687 -19.038 1.00 78.38 185 TYR A C 1
ATOM 1404 O O . TYR A 1 185 ? -22.168 -2.567 -20.261 1.00 78.38 185 TYR A O 1
ATOM 1412 N N . THR A 1 186 ? -21.458 -1.865 -18.253 1.00 71.56 186 THR A N 1
ATOM 1413 C CA . THR A 1 186 ? -20.506 -0.867 -18.741 1.00 71.56 186 THR A CA 1
ATOM 1414 C C . THR A 1 186 ? -19.098 -1.420 -18.602 1.00 71.56 186 THR A C 1
ATOM 1416 O O . THR A 1 186 ? -18.682 -1.823 -17.518 1.00 71.56 186 THR A O 1
ATOM 1419 N N . VAL A 1 187 ? -18.351 -1.424 -19.703 1.00 73.88 187 VAL A N 1
ATOM 1420 C CA . VAL A 1 187 ? -16.938 -1.804 -19.712 1.00 73.88 187 VAL A CA 1
ATOM 1421 C C . VAL A 1 187 ? -16.109 -0.530 -19.696 1.00 73.88 187 VAL A C 1
ATOM 1423 O O . VAL A 1 187 ? -16.159 0.263 -20.636 1.00 73.88 187 VAL A O 1
ATOM 1426 N N . LEU A 1 188 ? -15.354 -0.323 -18.625 1.00 66.62 188 LEU A N 1
ATOM 1427 C CA . LEU A 1 188 ? -14.433 0.796 -18.501 1.00 66.62 188 LEU A CA 1
ATOM 1428 C C . LEU A 1 188 ? -13.004 0.285 -18.670 1.00 66.62 188 LEU A C 1
ATOM 1430 O O . LEU A 1 188 ? -12.647 -0.723 -18.058 1.00 66.62 188 LEU A O 1
ATOM 1434 N N . PRO A 1 189 ? -12.155 0.967 -19.458 1.00 63.22 189 PRO A N 1
ATOM 1435 C CA . PRO A 1 189 ? -10.736 0.656 -19.451 1.00 63.22 189 PRO A CA 1
ATOM 1436 C C . PRO A 1 189 ? -10.216 0.801 -18.024 1.00 63.22 189 PRO A C 1
ATOM 1438 O O . PRO A 1 189 ? -10.555 1.770 -17.331 1.00 63.22 189 PRO A O 1
ATOM 1441 N N . MET A 1 190 ? -9.401 -0.158 -17.590 1.00 60.22 190 MET A N 1
ATOM 1442 C CA . MET A 1 190 ? -8.722 -0.070 -16.309 1.00 60.22 190 MET A CA 1
ATOM 1443 C C . MET A 1 190 ? -7.690 1.060 -16.411 1.00 60.22 190 MET A C 1
ATOM 1445 O O . MET A 1 190 ? -6.580 0.897 -16.920 1.00 60.22 190 MET A O 1
ATOM 1449 N N . VAL A 1 191 ? -8.111 2.271 -16.036 1.00 48.16 191 VAL A N 1
ATOM 1450 C CA . VAL A 1 191 ? -7.237 3.441 -15.933 1.00 48.16 191 VAL A CA 1
ATOM 1451 C C . VAL A 1 191 ? -6.348 3.201 -14.733 1.00 48.16 191 VAL A C 1
ATOM 1453 O O . VAL A 1 191 ? -6.762 3.446 -13.611 1.00 48.16 191 VAL A O 1
ATOM 1456 N N . HIS A 1 192 ? -5.189 2.617 -15.026 1.00 45.91 192 HIS A N 1
ATOM 1457 C CA . HIS A 1 192 ? -4.089 2.280 -14.135 1.00 45.91 192 HIS A CA 1
ATOM 1458 C C . HIS A 1 192 ? -4.364 2.623 -12.660 1.00 45.91 192 HIS A C 1
ATOM 1460 O O . HIS A 1 192 ? -3.956 3.675 -12.169 1.00 45.91 192 HIS A O 1
ATOM 1466 N N . LEU A 1 193 ? -4.935 1.669 -11.919 1.00 50.53 193 LEU A N 1
ATOM 1467 C CA . LEU A 1 193 ? -4.208 1.321 -10.703 1.00 50.53 193 LEU A CA 1
ATOM 1468 C C . LEU A 1 193 ? -2.796 0.998 -11.202 1.00 50.53 193 LEU A C 1
ATOM 1470 O O . LEU A 1 193 ? -2.708 0.334 -12.245 1.00 50.53 193 LEU A O 1
ATOM 1474 N N . PRO A 1 194 ? -1.717 1.524 -10.596 1.00 44.41 194 PRO A N 1
ATOM 1475 C CA . PRO A 1 194 ? -0.372 1.075 -10.962 1.00 44.41 194 PRO A CA 1
ATOM 1476 C C . PRO A 1 194 ? -0.453 -0.441 -11.114 1.00 44.41 194 PRO A C 1
ATOM 1478 O O . PRO A 1 194 ? -1.061 -1.047 -10.241 1.00 44.41 194 PRO A O 1
ATOM 1481 N N . ALA A 1 195 ? -0.043 -0.974 -12.272 1.00 38.97 195 ALA A N 1
ATOM 1482 C CA . ALA A 1 195 ? -0.363 -2.312 -12.792 1.00 38.97 195 ALA A CA 1
ATOM 1483 C C . ALA A 1 195 ? 0.152 -3.449 -11.887 1.00 38.97 195 ALA A C 1
ATOM 1485 O O . ALA A 1 195 ? 1.001 -4.250 -12.259 1.00 38.97 195 ALA A O 1
ATOM 1486 N N . GLY A 1 196 ? -0.330 -3.457 -10.663 1.00 56.22 196 GLY A N 1
ATOM 1487 C CA . GLY A 1 196 ? 0.338 -3.899 -9.469 1.00 56.22 196 GLY A CA 1
ATOM 1488 C C . GLY A 1 196 ? -0.723 -4.441 -8.539 1.00 56.22 196 GLY A C 1
ATOM 1489 O O . GLY A 1 196 ? -1.892 -4.049 -8.546 1.00 56.22 196 GLY A O 1
ATOM 1490 N N . ASP A 1 197 ? -0.287 -5.444 -7.817 1.00 72.94 197 ASP A N 1
ATOM 1491 C CA . ASP A 1 197 ? -1.057 -6.227 -6.880 1.00 72.94 197 ASP A CA 1
ATOM 1492 C C . ASP A 1 197 ? -1.723 -5.298 -5.842 1.00 72.94 197 ASP A C 1
ATOM 1494 O O . ASP A 1 197 ? -1.244 -4.193 -5.584 1.00 72.94 197 ASP A O 1
ATOM 1498 N N . VAL A 1 198 ? -2.835 -5.711 -5.227 1.00 80.50 198 VAL A N 1
ATOM 1499 C CA . VAL A 1 198 ? -3.571 -4.899 -4.232 1.00 80.50 198 VAL A CA 1
ATOM 1500 C C . VAL A 1 198 ? -2.636 -4.388 -3.123 1.00 80.50 198 VAL A C 1
ATOM 1502 O O . VAL A 1 198 ? -2.830 -3.289 -2.602 1.00 80.50 198 VAL A O 1
ATOM 1505 N N . LYS A 1 199 ? -1.570 -5.142 -2.822 1.00 81.38 199 LYS A N 1
ATOM 1506 C CA . LYS A 1 199 ? -0.498 -4.754 -1.891 1.00 81.38 199 LYS A CA 1
ATOM 1507 C C . LYS A 1 199 ? 0.238 -3.458 -2.261 1.00 81.38 199 LYS A C 1
ATOM 1509 O O . LYS A 1 199 ? 0.786 -2.816 -1.372 1.00 81.38 199 LYS A O 1
ATOM 1514 N N . ASP A 1 200 ? 0.241 -3.054 -3.530 1.00 82.38 200 ASP A N 1
ATOM 1515 C CA . ASP A 1 200 ? 0.929 -1.853 -4.017 1.00 82.38 200 ASP A CA 1
ATOM 1516 C C . ASP A 1 200 ? 0.098 -0.576 -3.817 1.00 82.38 200 ASP A C 1
ATOM 1518 O O . ASP A 1 200 ? 0.627 0.540 -3.903 1.00 82.38 200 ASP A O 1
ATOM 1522 N N . LEU A 1 201 ? -1.196 -0.714 -3.503 1.00 83.31 201 LEU A N 1
ATOM 1523 C CA . LEU A 1 201 ? -2.036 0.419 -3.133 1.00 83.31 201 LEU A CA 1
ATOM 1524 C C . LEU A 1 201 ? -1.513 1.038 -1.839 1.00 83.31 201 LEU A C 1
ATOM 1526 O O . LEU A 1 201 ? -1.278 0.354 -0.843 1.00 83.31 201 LEU A O 1
ATOM 1530 N N . GLY A 1 202 ? -1.366 2.366 -1.833 1.00 85.38 202 GLY A N 1
ATOM 1531 C CA . GLY A 1 202 ? -0.725 3.071 -0.724 1.00 85.38 202 GLY A CA 1
ATOM 1532 C C . GLY A 1 202 ? -1.376 2.799 0.637 1.00 85.38 202 GLY A C 1
ATOM 1533 O O . GLY A 1 202 ? -0.658 2.725 1.628 1.00 85.38 202 GLY A O 1
ATOM 1534 N N . GLY A 1 203 ? -2.704 2.636 0.694 1.00 87.44 203 GLY A N 1
ATOM 1535 C CA . GLY A 1 203 ? -3.420 2.248 1.918 1.00 87.44 203 GLY A CA 1
ATOM 1536 C C . GLY A 1 203 ? -3.086 0.828 2.388 1.00 87.44 203 GLY A C 1
ATOM 1537 O O . GLY A 1 203 ? -2.790 0.629 3.566 1.00 87.44 203 GLY A O 1
ATOM 1538 N N . TYR A 1 204 ? -3.046 -0.143 1.470 1.00 90.19 204 TYR A N 1
ATOM 1539 C CA . TYR A 1 204 ? -2.689 -1.532 1.778 1.00 90.19 204 TYR A CA 1
ATOM 1540 C C . TYR A 1 204 ? -1.260 -1.645 2.277 1.00 90.19 204 TYR A C 1
ATOM 1542 O O . TYR A 1 204 ? -1.053 -2.127 3.388 1.00 90.19 204 TYR A O 1
ATOM 1550 N N . ARG A 1 205 ? -0.295 -1.126 1.510 1.00 92.31 205 ARG A N 1
ATOM 1551 C CA . ARG A 1 205 ? 1.121 -1.185 1.876 1.00 92.31 205 ARG A CA 1
ATOM 1552 C C . ARG A 1 205 ? 1.377 -0.597 3.262 1.00 92.31 205 ARG A C 1
ATOM 1554 O O . ARG A 1 205 ? 1.981 -1.255 4.100 1.00 92.31 205 ARG A O 1
ATOM 1561 N N . ARG A 1 206 ? 0.849 0.608 3.532 1.00 94.12 206 ARG A N 1
ATOM 1562 C CA . ARG A 1 206 ? 0.964 1.257 4.852 1.00 94.12 206 ARG A CA 1
ATOM 1563 C C . ARG A 1 206 ? 0.417 0.381 5.970 1.00 94.12 206 ARG A C 1
ATOM 1565 O O . ARG A 1 206 ? 1.080 0.207 6.985 1.00 94.12 206 ARG A O 1
ATOM 1572 N N . THR A 1 207 ? -0.789 -0.156 5.790 1.00 95.81 207 THR A N 1
ATOM 1573 C CA . THR A 1 207 ? -1.458 -0.937 6.837 1.00 95.81 207 THR A CA 1
ATOM 1574 C C . THR A 1 207 ? -0.730 -2.263 7.076 1.00 95.81 207 THR A C 1
ATOM 1576 O O . THR A 1 207 ? -0.526 -2.644 8.224 1.00 95.81 207 THR A O 1
ATOM 1579 N N . MET A 1 208 ? -0.283 -2.934 6.011 1.00 96.12 208 MET A N 1
ATOM 1580 C CA . MET A 1 208 ? 0.493 -4.175 6.083 1.00 96.12 208 MET A CA 1
ATOM 1581 C C . MET A 1 208 ? 1.812 -3.990 6.825 1.00 96.12 208 MET A C 1
ATOM 1583 O O . MET A 1 208 ? 2.090 -4.727 7.767 1.00 96.12 208 MET A O 1
ATOM 1587 N N . GLU A 1 209 ? 2.610 -3.004 6.415 1.00 96.88 209 GLU A N 1
ATOM 1588 C CA . GLU A 1 209 ? 3.921 -2.755 7.014 1.00 96.88 209 GLU A CA 1
ATOM 1589 C C . GLU A 1 209 ? 3.793 -2.282 8.467 1.00 96.88 209 GLU A C 1
ATOM 1591 O O . GLU A 1 209 ? 4.555 -2.730 9.320 1.00 96.88 209 GLU A O 1
ATOM 1596 N N . ALA A 1 210 ? 2.784 -1.461 8.784 1.00 97.56 210 ALA A N 1
ATOM 1597 C CA . ALA A 1 210 ? 2.483 -1.089 10.164 1.00 97.56 210 ALA A CA 1
ATOM 1598 C C . ALA A 1 210 ? 2.114 -2.310 11.022 1.00 97.56 210 ALA A C 1
ATOM 1600 O O . ALA A 1 210 ? 2.613 -2.451 12.137 1.00 97.56 210 ALA A O 1
ATOM 1601 N N . GLY A 1 211 ? 1.277 -3.215 10.502 1.00 97.25 211 GLY A N 1
ATOM 1602 C CA . GLY A 1 211 ? 0.894 -4.442 11.205 1.00 97.25 211 GLY A CA 1
ATOM 1603 C C . GLY A 1 211 ? 2.078 -5.374 11.452 1.00 97.25 211 GLY A C 1
ATOM 1604 O O . GLY A 1 211 ? 2.255 -5.859 12.569 1.00 97.25 211 GLY A O 1
ATOM 1605 N N . ALA A 1 212 ? 2.925 -5.565 10.437 1.00 97.50 212 ALA A N 1
ATOM 1606 C CA . ALA A 1 212 ? 4.163 -6.327 10.559 1.00 97.50 212 ALA A CA 1
ATOM 1607 C C . ALA A 1 212 ? 5.083 -5.738 11.639 1.00 97.50 212 ALA A C 1
ATOM 1609 O O . ALA A 1 212 ? 5.525 -6.462 12.530 1.00 97.50 212 ALA A O 1
ATOM 1610 N N . HIS A 1 213 ? 5.288 -4.419 11.617 1.00 98.19 213 HIS A N 1
ATOM 1611 C CA . HIS A 1 213 ? 6.139 -3.722 12.576 1.00 98.19 213 HIS A CA 1
ATOM 1612 C C . HIS A 1 213 ? 5.617 -3.806 14.018 1.00 98.19 213 HIS A C 1
ATOM 1614 O O . HIS A 1 213 ? 6.400 -4.012 14.945 1.00 98.19 213 HIS A O 1
ATOM 1620 N N . VAL A 1 214 ? 4.302 -3.656 14.231 1.00 97.75 214 VAL A N 1
ATOM 1621 C CA . VAL A 1 214 ? 3.688 -3.769 15.569 1.00 97.75 214 VAL A CA 1
ATOM 1622 C C . VAL A 1 214 ? 3.905 -5.157 16.170 1.00 97.75 214 VAL A C 1
ATOM 1624 O O . VAL A 1 214 ? 4.148 -5.266 17.370 1.00 97.75 214 VAL A O 1
ATOM 1627 N N . ILE A 1 215 ? 3.839 -6.212 15.354 1.00 97.12 215 ILE A N 1
ATOM 1628 C CA . ILE A 1 215 ? 4.076 -7.584 15.813 1.00 97.12 215 ILE A CA 1
ATOM 1629 C C . ILE A 1 215 ? 5.564 -7.855 16.049 1.00 97.12 215 ILE A C 1
ATOM 1631 O O . ILE A 1 215 ? 5.908 -8.470 17.057 1.00 97.12 215 ILE A O 1
ATOM 1635 N N . GLU A 1 216 ? 6.441 -7.379 15.167 1.00 97.00 216 GLU A N 1
ATOM 1636 C CA . GLU A 1 216 ? 7.895 -7.525 15.311 1.00 97.00 216 GLU A CA 1
ATOM 1637 C C . GLU A 1 216 ? 8.423 -6.870 16.592 1.00 97.00 216 GLU A C 1
ATOM 1639 O O . GLU A 1 216 ? 9.219 -7.467 17.312 1.00 97.00 216 GLU A O 1
ATOM 1644 N N . HIS A 1 217 ? 7.923 -5.674 16.909 1.00 97.25 217 HIS A N 1
ATOM 1645 C CA . HIS A 1 217 ? 8.365 -4.859 18.043 1.00 97.25 217 HIS A CA 1
ATOM 1646 C C . HIS A 1 217 ? 7.353 -4.863 19.193 1.00 97.25 217 HIS A C 1
ATOM 1648 O O . HIS A 1 217 ? 7.222 -3.878 19.926 1.00 97.25 217 HIS A O 1
ATOM 1654 N N . ARG A 1 218 ? 6.587 -5.952 19.347 1.00 96.12 218 ARG A N 1
ATOM 1655 C CA . ARG A 1 218 ? 5.463 -6.034 20.293 1.00 96.12 218 ARG A CA 1
ATOM 1656 C C . ARG A 1 218 ? 5.853 -5.660 21.723 1.00 96.12 218 ARG A C 1
ATOM 1658 O O . ARG A 1 218 ? 5.088 -4.977 22.397 1.00 96.12 218 ARG A O 1
ATOM 1665 N N . ASP A 1 219 ? 7.052 -6.033 22.157 1.00 96.62 219 ASP A N 1
ATOM 1666 C CA . ASP A 1 219 ? 7.595 -5.702 23.476 1.00 96.62 219 ASP A CA 1
ATOM 1667 C C . ASP A 1 219 ? 7.773 -4.186 23.683 1.00 96.62 219 ASP A C 1
ATOM 1669 O O . ASP A 1 219 ? 7.560 -3.678 24.785 1.00 96.62 219 ASP A O 1
ATOM 1673 N N . VAL A 1 220 ? 8.149 -3.445 22.633 1.00 96.75 220 VAL A N 1
ATOM 1674 C CA . VAL A 1 220 ? 8.282 -1.982 22.668 1.00 96.75 220 VAL A CA 1
ATOM 1675 C C . VAL A 1 220 ? 6.911 -1.344 22.839 1.00 96.75 220 VAL A C 1
ATOM 1677 O O . VAL A 1 220 ? 6.743 -0.495 23.715 1.00 96.75 220 VAL A O 1
ATOM 1680 N N . TYR A 1 221 ? 5.924 -1.783 22.052 1.00 96.50 221 TYR A N 1
ATOM 1681 C CA . TYR A 1 221 ? 4.557 -1.286 22.171 1.00 96.50 221 TYR A CA 1
ATOM 1682 C C . TYR A 1 221 ? 3.983 -1.611 23.556 1.00 96.50 221 TYR A C 1
ATOM 1684 O O . TYR A 1 221 ? 3.496 -0.706 24.229 1.00 96.50 221 TYR A O 1
ATOM 1692 N N . GLU A 1 222 ? 4.094 -2.856 24.028 1.00 95.00 222 GLU A N 1
ATOM 1693 C CA . GLU A 1 222 ? 3.592 -3.282 25.344 1.00 95.00 222 GLU A CA 1
ATOM 1694 C C . GLU A 1 222 ? 4.182 -2.450 26.492 1.00 95.00 222 GLU A C 1
ATOM 1696 O O . GLU A 1 222 ? 3.423 -1.983 27.338 1.00 95.00 222 GLU A O 1
ATOM 1701 N N . ARG A 1 223 ? 5.480 -2.108 26.465 1.00 95.94 223 ARG A N 1
ATOM 1702 C CA . ARG A 1 223 ? 6.080 -1.195 27.461 1.00 95.94 223 ARG A CA 1
ATOM 1703 C C . ARG A 1 223 ? 5.421 0.191 27.500 1.00 95.94 223 ARG A C 1
ATOM 1705 O O . ARG A 1 223 ? 5.279 0.778 28.577 1.00 95.94 223 ARG A O 1
ATOM 1712 N N . VAL A 1 224 ? 5.009 0.735 26.353 1.00 95.19 224 VAL A N 1
ATOM 1713 C CA . VAL A 1 224 ? 4.274 2.014 26.307 1.00 95.19 224 VAL A CA 1
ATOM 1714 C C . VAL A 1 224 ? 2.902 1.867 26.978 1.00 95.19 224 VAL A C 1
ATOM 1716 O O . VAL A 1 224 ? 2.490 2.744 27.738 1.00 95.19 224 VAL A O 1
ATOM 1719 N N . PHE A 1 225 ? 2.211 0.745 26.757 1.00 94.88 225 PHE A N 1
ATOM 1720 C CA . PHE A 1 225 ? 0.903 0.474 27.368 1.00 94.88 225 PHE A CA 1
ATOM 1721 C C . PHE A 1 225 ? 0.982 0.103 28.860 1.00 94.88 225 PHE A C 1
ATOM 1723 O O . PHE A 1 225 ? 0.058 0.425 29.606 1.00 94.88 225 PHE A O 1
ATOM 1730 N N . ASP A 1 226 ? 2.084 -0.494 29.318 1.00 94.56 226 ASP A N 1
ATOM 1731 C CA . ASP A 1 226 ? 2.320 -0.802 30.735 1.00 94.56 226 ASP A CA 1
ATOM 1732 C C . ASP A 1 226 ? 2.584 0.460 31.566 1.00 94.56 226 ASP A C 1
ATOM 1734 O O . ASP A 1 226 ? 2.207 0.548 32.737 1.00 94.56 226 ASP A O 1
ATOM 1738 N N . THR A 1 227 ? 3.232 1.460 30.964 1.00 93.31 227 THR A N 1
ATOM 1739 C CA . THR A 1 227 ? 3.590 2.714 31.648 1.00 93.31 227 THR A CA 1
ATOM 1740 C C . THR A 1 227 ? 2.472 3.750 31.627 1.00 93.31 227 THR A C 1
ATOM 1742 O O . THR A 1 227 ? 2.437 4.631 32.489 1.00 93.31 227 THR A O 1
ATOM 1745 N N . GLN A 1 228 ? 1.545 3.663 30.670 1.00 90.69 228 GLN A N 1
ATOM 1746 C CA . GLN A 1 228 ? 0.475 4.639 30.502 1.00 90.69 228 GLN A CA 1
ATOM 1747 C C . GLN A 1 228 ? -0.871 3.966 30.264 1.00 90.69 228 GLN A C 1
ATOM 1749 O O . GLN A 1 228 ? -1.077 3.241 29.296 1.00 90.69 228 GLN A O 1
ATOM 1754 N N . THR A 1 229 ? -1.859 4.290 31.098 1.00 90.31 229 THR A N 1
ATOM 1755 C CA . THR A 1 229 ? -3.232 3.848 30.849 1.00 90.31 229 THR A CA 1
ATOM 1756 C C . THR A 1 229 ? -3.804 4.593 29.643 1.00 90.31 229 THR A C 1
ATOM 1758 O O . THR A 1 229 ? -4.127 5.779 29.725 1.00 90.31 229 THR A O 1
ATOM 1761 N N . ARG A 1 230 ? -3.978 3.876 28.529 1.00 92.81 230 ARG A N 1
ATOM 1762 C CA . ARG A 1 230 ? -4.518 4.387 27.259 1.00 92.81 230 ARG A CA 1
ATOM 1763 C C . ARG A 1 230 ? -3.705 5.559 26.671 1.00 92.81 230 ARG A C 1
ATOM 1765 O O . ARG A 1 230 ? -4.219 6.692 26.643 1.00 92.81 230 ARG A O 1
ATOM 1772 N N . PRO A 1 231 ? -2.459 5.308 26.221 1.00 96.75 231 PRO A N 1
ATOM 1773 C CA . PRO A 1 231 ? -1.621 6.328 25.598 1.00 96.75 231 PRO A CA 1
ATOM 1774 C C . PRO A 1 231 ? -2.297 6.896 24.344 1.00 96.75 231 PRO A C 1
ATOM 1776 O O . PRO A 1 231 ? -3.149 6.251 23.718 1.00 96.75 231 PRO A O 1
ATOM 1779 N N . THR A 1 232 ? -1.947 8.133 23.995 1.00 98.12 232 THR A N 1
ATOM 1780 C CA . THR A 1 232 ? -2.377 8.727 22.726 1.00 98.12 232 THR A CA 1
ATOM 1781 C C . THR A 1 232 ? -1.504 8.212 21.584 1.00 98.12 232 THR A C 1
ATOM 1783 O O . THR A 1 232 ? -0.358 7.816 21.802 1.00 98.12 232 THR A O 1
ATOM 1786 N N . VAL A 1 233 ? -2.013 8.251 20.350 1.00 97.88 233 VAL A N 1
ATOM 1787 C CA . VAL A 1 233 ? -1.218 7.923 19.155 1.00 97.88 233 VAL A CA 1
ATOM 1788 C C . VAL A 1 233 ? 0.059 8.768 19.098 1.00 97.88 233 VAL A C 1
ATOM 1790 O O . VAL A 1 233 ? 1.122 8.226 18.818 1.00 97.88 233 VAL A O 1
ATOM 1793 N N . ALA A 1 234 ? -0.007 10.062 19.429 1.00 98.00 234 ALA A N 1
ATOM 1794 C CA . ALA A 1 234 ? 1.171 10.928 19.474 1.00 98.00 234 ALA A CA 1
ATOM 1795 C C . ALA A 1 234 ? 2.245 10.402 20.440 1.00 98.00 234 ALA A C 1
ATOM 1797 O O . ALA A 1 234 ? 3.400 10.299 20.044 1.00 98.00 234 ALA A O 1
ATOM 1798 N N . THR A 1 235 ? 1.865 9.995 21.656 1.00 97.44 235 THR A N 1
ATOM 1799 C CA . THR A 1 235 ? 2.806 9.451 22.648 1.00 97.44 235 THR A CA 1
ATOM 1800 C C . THR A 1 235 ? 3.404 8.109 22.224 1.00 97.44 235 THR A C 1
ATOM 1802 O O . THR A 1 235 ? 4.579 7.850 22.468 1.00 97.44 235 THR A O 1
ATOM 1805 N N . ILE A 1 236 ? 2.636 7.261 21.535 1.00 97.94 236 ILE A N 1
ATOM 1806 C CA . ILE A 1 236 ? 3.181 6.028 20.948 1.00 97.94 236 ILE A CA 1
ATOM 1807 C C . ILE A 1 236 ? 4.231 6.386 19.884 1.00 97.94 236 ILE A C 1
ATOM 1809 O O . ILE A 1 236 ? 5.351 5.880 19.919 1.00 97.94 236 ILE A O 1
ATOM 1813 N N . LEU A 1 237 ? 3.910 7.318 18.982 1.00 97.88 237 LEU A N 1
ATOM 1814 C CA . LEU A 1 237 ? 4.804 7.754 17.904 1.00 97.88 237 LEU A CA 1
ATOM 1815 C C . LEU A 1 237 ? 6.011 8.576 18.385 1.00 97.88 237 LEU A C 1
ATOM 1817 O O . LEU A 1 237 ? 6.946 8.777 17.618 1.00 97.88 237 LEU A O 1
ATOM 1821 N N . GLU A 1 238 ? 6.037 9.061 19.622 1.00 97.81 238 GLU A N 1
ATOM 1822 C CA . GLU A 1 238 ? 7.263 9.598 20.232 1.00 97.81 238 GLU A CA 1
ATOM 1823 C C . GLU A 1 238 ? 8.292 8.494 20.514 1.00 97.81 238 GLU A C 1
ATOM 1825 O O . GLU A 1 238 ? 9.485 8.773 20.525 1.00 97.81 238 GLU A O 1
ATOM 1830 N N . THR A 1 239 ? 7.844 7.249 20.715 1.00 97.44 239 THR A N 1
ATOM 1831 C CA . THR A 1 239 ? 8.722 6.113 21.042 1.00 97.44 239 THR A CA 1
ATOM 1832 C C . THR A 1 239 ? 9.193 5.365 19.796 1.00 97.44 239 THR A C 1
ATOM 1834 O O . THR A 1 239 ? 10.370 5.048 19.695 1.00 97.44 239 THR A O 1
ATOM 1837 N N . VAL A 1 240 ? 8.278 5.081 18.864 1.00 97.94 240 VAL A N 1
ATOM 1838 C CA . VAL A 1 240 ? 8.532 4.216 17.688 1.00 97.94 240 VAL A CA 1
ATOM 1839 C C . VAL A 1 240 ? 8.383 4.947 16.354 1.00 97.94 240 VAL A C 1
ATOM 1841 O O . VAL A 1 240 ? 8.520 4.355 15.294 1.00 97.94 240 VAL A O 1
ATOM 1844 N N . GLY A 1 241 ? 8.019 6.233 16.366 1.00 97.00 241 GLY A N 1
ATOM 1845 C CA . GLY A 1 241 ? 7.584 6.925 15.149 1.00 97.00 241 GLY A CA 1
ATOM 1846 C C . GLY A 1 241 ? 8.670 7.094 14.090 1.00 97.00 241 GLY A C 1
ATOM 1847 O O . GLY A 1 241 ? 8.326 7.231 12.918 1.00 97.00 241 GLY A O 1
ATOM 1848 N N . ASP A 1 242 ? 9.939 7.079 14.489 1.00 98.38 242 ASP A N 1
ATOM 1849 C CA . ASP A 1 242 ? 11.076 7.307 13.596 1.00 98.38 242 ASP A CA 1
ATOM 1850 C C . ASP A 1 242 ? 11.680 5.990 13.066 1.00 98.38 242 ASP A C 1
ATOM 1852 O O . ASP A 1 242 ? 12.585 6.023 12.229 1.00 98.38 242 ASP A O 1
ATOM 1856 N N . ASP A 1 243 ? 11.153 4.839 13.503 1.00 98.31 243 ASP A N 1
ATOM 1857 C CA . ASP A 1 243 ? 11.541 3.525 12.991 1.00 98.31 243 ASP A CA 1
ATOM 1858 C C . ASP A 1 243 ? 11.170 3.413 11.505 1.00 98.31 243 ASP A C 1
ATOM 1860 O O . ASP A 1 243 ? 10.099 3.862 11.072 1.00 98.31 243 ASP A O 1
ATOM 1864 N N . GLN A 1 244 ? 12.067 2.826 10.708 1.00 97.94 244 GLN A N 1
ATOM 1865 C CA . GLN A 1 244 ? 11.842 2.612 9.280 1.00 97.94 244 GLN A CA 1
ATOM 1866 C C . GLN A 1 244 ? 11.152 1.273 9.023 1.00 97.94 244 GLN A C 1
ATOM 1868 O O . GLN A 1 244 ? 11.561 0.229 9.524 1.00 97.94 244 GLN A O 1
ATOM 1873 N N . LEU A 1 245 ? 10.128 1.316 8.179 1.00 97.19 245 LEU A N 1
ATOM 1874 C CA . LEU A 1 245 ? 9.433 0.162 7.632 1.00 97.19 245 LEU A CA 1
ATOM 1875 C C . LEU A 1 245 ? 10.166 -0.377 6.395 1.00 97.19 245 LEU A C 1
ATOM 1877 O O . LEU A 1 245 ? 11.059 0.273 5.847 1.00 97.19 245 LEU A O 1
ATOM 1881 N N . ALA A 1 246 ? 9.752 -1.548 5.909 1.00 92.94 246 ALA A N 1
ATOM 1882 C CA . ALA A 1 246 ? 10.374 -2.212 4.761 1.00 92.94 246 ALA A CA 1
ATOM 1883 C C . ALA A 1 246 ? 10.403 -1.339 3.489 1.00 92.94 246 ALA A C 1
ATOM 1885 O O . ALA A 1 246 ? 11.345 -1.428 2.702 1.00 92.94 246 ALA A O 1
ATOM 1886 N N . SER A 1 247 ? 9.410 -0.463 3.298 1.00 91.88 247 SER A N 1
ATOM 1887 C CA . SER A 1 247 ? 9.373 0.486 2.175 1.00 91.88 247 SER A CA 1
ATOM 1888 C C . SER A 1 247 ? 10.270 1.722 2.336 1.00 91.88 247 SER A C 1
ATOM 1890 O O . SER A 1 247 ? 10.315 2.558 1.433 1.00 91.88 247 SER A O 1
ATOM 1892 N N . GLY A 1 248 ? 10.949 1.882 3.475 1.00 95.88 248 GLY A N 1
ATOM 1893 C CA . GLY A 1 248 ? 11.678 3.097 3.853 1.00 95.88 248 GLY A CA 1
ATOM 1894 C C . GLY A 1 248 ? 10.793 4.199 4.449 1.00 95.88 248 GLY A C 1
ATOM 1895 O O . GLY A 1 248 ? 11.310 5.229 4.875 1.00 95.88 248 GLY A O 1
ATOM 1896 N N . MET A 1 249 ? 9.473 3.987 4.501 1.00 96.81 249 MET A N 1
ATOM 1897 C CA . MET A 1 249 ? 8.527 4.845 5.216 1.00 96.81 249 MET A CA 1
ATOM 1898 C C . MET A 1 249 ? 8.769 4.772 6.726 1.00 96.81 249 MET A C 1
ATOM 1900 O O . MET A 1 249 ? 9.081 3.709 7.250 1.00 96.81 249 MET A O 1
ATOM 1904 N N . THR A 1 250 ? 8.563 5.869 7.445 1.00 98.44 250 THR A N 1
ATOM 1905 C CA . THR A 1 250 ? 8.592 5.849 8.917 1.00 98.44 250 THR A CA 1
ATOM 1906 C C . THR A 1 250 ? 7.276 5.337 9.512 1.00 98.44 250 THR A C 1
ATOM 1908 O O . THR A 1 250 ? 6.200 5.534 8.939 1.00 98.44 250 THR A O 1
ATOM 1911 N N . VAL A 1 251 ? 7.305 4.753 10.712 1.00 98.19 251 VAL A N 1
ATOM 1912 C CA . VAL A 1 251 ? 6.074 4.383 11.443 1.00 98.19 251 VAL A CA 1
ATOM 1913 C C . VAL A 1 251 ? 5.134 5.591 11.583 1.00 98.19 251 VAL A C 1
ATOM 1915 O O . VAL A 1 251 ? 3.923 5.476 11.384 1.00 98.19 251 VAL A O 1
ATOM 1918 N N . ARG A 1 252 ? 5.672 6.790 11.833 1.00 98.44 252 ARG A N 1
ATOM 1919 C CA . ARG A 1 252 ? 4.893 8.038 11.891 1.00 98.44 252 ARG A CA 1
ATOM 1920 C C . ARG A 1 252 ? 4.135 8.323 10.595 1.00 98.44 252 ARG A C 1
ATOM 1922 O O . ARG A 1 252 ? 2.972 8.722 10.645 1.00 98.44 252 ARG A O 1
ATOM 1929 N N . GLU A 1 253 ? 4.763 8.116 9.442 1.00 97.19 253 GLU A N 1
ATOM 1930 C CA . GLU A 1 253 ? 4.112 8.270 8.138 1.00 97.19 253 GLU A CA 1
ATOM 1931 C C . GLU A 1 253 ? 3.033 7.209 7.896 1.00 97.19 253 GLU A C 1
ATOM 1933 O O . GLU A 1 253 ? 1.991 7.533 7.319 1.00 97.19 253 GLU A O 1
ATOM 1938 N N . ALA A 1 254 ? 3.232 5.976 8.371 1.00 97.12 254 ALA A N 1
ATOM 1939 C CA . ALA A 1 254 ? 2.234 4.915 8.254 1.00 97.12 254 ALA A CA 1
ATOM 1940 C C . ALA A 1 254 ? 0.970 5.213 9.078 1.00 97.12 254 ALA A C 1
ATOM 1942 O O . ALA A 1 254 ? -0.142 5.010 8.593 1.00 97.12 254 ALA A O 1
ATOM 1943 N N . PHE A 1 255 ? 1.129 5.785 10.276 1.00 97.56 255 PHE A N 1
ATOM 1944 C CA . PHE A 1 255 ? 0.025 6.149 11.172 1.00 97.56 255 PHE A CA 1
ATOM 1945 C C . PHE A 1 255 ? -0.512 7.579 10.982 1.00 97.56 255 PHE A C 1
ATOM 1947 O O . PHE A 1 255 ? -1.394 8.007 11.728 1.00 97.56 255 PHE A O 1
ATOM 1954 N N . ARG A 1 256 ? -0.048 8.325 9.967 1.00 96.44 256 ARG A N 1
ATOM 1955 C CA . ARG A 1 256 ? -0.409 9.743 9.750 1.00 96.44 256 ARG A CA 1
ATOM 1956 C C . ARG A 1 256 ? -1.908 10.012 9.574 1.00 96.44 256 ARG A C 1
ATOM 1958 O O . ARG A 1 256 ? -2.341 11.158 9.668 1.00 96.44 256 ARG A O 1
ATOM 1965 N N . SER A 1 257 ? -2.692 8.989 9.235 1.00 93.25 257 SER A N 1
ATOM 1966 C CA . SER A 1 257 ? -4.137 9.115 9.039 1.00 93.25 257 SER A CA 1
ATOM 1967 C C . SER A 1 257 ? -4.916 9.151 10.359 1.00 93.25 257 SER A C 1
ATOM 1969 O O . SER A 1 257 ? -6.073 9.594 10.359 1.00 93.25 257 SER A O 1
ATOM 1971 N N . LEU A 1 258 ? -4.295 8.736 11.471 1.00 96.25 258 LEU A N 1
ATOM 1972 C CA . LEU A 1 258 ? -4.880 8.757 12.808 1.00 96.25 258 LEU A CA 1
ATOM 1973 C C . LEU A 1 258 ? -4.708 10.122 13.498 1.00 96.25 258 LEU A C 1
ATOM 1975 O O . LEU A 1 258 ? -3.640 10.728 13.406 1.00 96.25 258 LEU A O 1
ATOM 1979 N N . PRO A 1 259 ? -5.723 10.609 14.240 1.00 96.81 259 PRO A N 1
ATOM 1980 C CA . PRO A 1 259 ? -5.569 11.781 15.100 1.00 96.81 259 PRO A CA 1
ATOM 1981 C C . PRO A 1 259 ? -4.527 11.533 16.197 1.00 96.81 259 PRO A C 1
ATOM 1983 O O . PRO A 1 259 ? -4.574 10.508 16.876 1.00 96.81 259 PRO A O 1
ATOM 1986 N N . GLY A 1 260 ? -3.608 12.477 16.408 1.00 96.94 260 GLY A N 1
ATOM 1987 C CA . GLY A 1 260 ? -2.549 12.334 17.414 1.00 96.94 260 GLY A CA 1
ATOM 1988 C C . GLY A 1 260 ? -3.064 12.252 18.857 1.00 96.94 260 GLY A C 1
ATOM 1989 O O . GLY A 1 260 ? -2.420 11.636 19.700 1.00 96.94 260 GLY A O 1
ATOM 1990 N N . ASP A 1 261 ? -4.234 12.824 19.146 1.00 97.31 261 ASP A N 1
ATOM 1991 C CA . ASP A 1 261 ? -4.904 12.801 20.452 1.00 97.31 261 ASP A CA 1
ATOM 1992 C C . ASP A 1 261 ? -5.774 11.549 20.683 1.00 97.31 261 ASP A C 1
ATOM 1994 O O . ASP A 1 261 ? -6.301 11.354 21.783 1.00 97.31 261 ASP A O 1
ATOM 1998 N N . LEU A 1 262 ? -5.899 10.668 19.681 1.00 97.31 262 LEU A N 1
ATOM 1999 C CA . LEU A 1 262 ? -6.648 9.419 19.789 1.00 97.31 262 LEU A CA 1
ATOM 2000 C C . LEU A 1 262 ? -6.032 8.516 20.864 1.00 97.31 262 LEU A C 1
ATOM 2002 O O . LEU A 1 262 ? -4.878 8.110 20.760 1.00 97.31 262 LEU A O 1
ATOM 2006 N N . ARG A 1 263 ? -6.824 8.157 21.880 1.00 97.81 263 ARG A N 1
ATOM 2007 C CA . ARG A 1 263 ? -6.421 7.243 22.960 1.00 97.81 263 ARG A CA 1
ATOM 2008 C C . ARG A 1 263 ? -6.786 5.801 22.641 1.00 97.81 263 ARG A C 1
ATOM 2010 O O . ARG A 1 263 ? -7.971 5.475 22.535 1.00 97.81 263 ARG A O 1
ATOM 2017 N N . VAL A 1 264 ? -5.788 4.927 22.613 1.00 97.69 264 VAL A N 1
ATOM 2018 C CA . VAL A 1 264 ? -5.932 3.495 22.298 1.00 97.69 264 VAL A CA 1
ATOM 2019 C C . VAL A 1 264 ? -5.635 2.641 23.527 1.00 97.69 264 VAL A C 1
ATOM 2021 O O . VAL A 1 264 ? -4.897 3.067 24.405 1.00 97.69 264 VAL A O 1
ATOM 2024 N N . SER A 1 265 ? -6.255 1.466 23.651 1.00 97.06 265 SER A N 1
ATOM 2025 C CA . SER A 1 265 ? -6.139 0.612 24.849 1.00 97.06 265 SER A CA 1
ATOM 2026 C C . SER A 1 265 ? -5.116 -0.515 24.736 1.00 97.06 265 SER A C 1
ATOM 2028 O O . SER A 1 265 ? -4.776 -1.107 25.753 1.00 97.06 265 SER A O 1
ATOM 2030 N N . SER A 1 266 ? -4.665 -0.835 23.526 1.00 97.00 266 SER A N 1
ATOM 2031 C CA . SER A 1 266 ? -3.702 -1.900 23.247 1.00 97.00 266 SER A CA 1
ATOM 2032 C C . SER A 1 266 ? -3.065 -1.694 21.864 1.00 97.00 266 SER A C 1
ATOM 2034 O O . SER A 1 266 ? -3.601 -0.910 21.067 1.00 97.00 266 SER A O 1
ATOM 2036 N N . PRO A 1 267 ? -1.976 -2.415 21.538 1.00 96.38 267 PRO A N 1
ATOM 2037 C CA . PRO A 1 267 ? -1.427 -2.445 20.180 1.00 96.38 267 PRO A CA 1
ATOM 2038 C C . PRO A 1 267 ? -2.466 -2.910 19.145 1.00 96.38 267 PRO A C 1
ATOM 2040 O O . PRO A 1 267 ? -2.608 -2.301 18.086 1.00 96.38 267 PRO A O 1
ATOM 2043 N N . ASP A 1 268 ? -3.290 -3.904 19.491 1.00 96.31 268 ASP A N 1
ATOM 2044 C CA . ASP A 1 268 ? -4.375 -4.381 18.620 1.00 96.31 268 ASP A CA 1
ATOM 2045 C C . ASP A 1 268 ? -5.441 -3.300 18.377 1.00 96.31 268 ASP A C 1
ATOM 2047 O O . ASP A 1 268 ? -5.950 -3.150 17.266 1.00 96.31 268 ASP A O 1
ATOM 2051 N N . ALA A 1 269 ? -5.765 -2.496 19.399 1.00 96.75 269 ALA A N 1
ATOM 2052 C CA . ALA A 1 269 ? -6.695 -1.376 19.259 1.00 96.75 269 ALA A CA 1
ATOM 2053 C C . ALA A 1 269 ? -6.116 -0.252 18.383 1.00 96.75 269 ALA A C 1
ATOM 2055 O O . ALA A 1 269 ? -6.864 0.377 17.633 1.00 96.75 26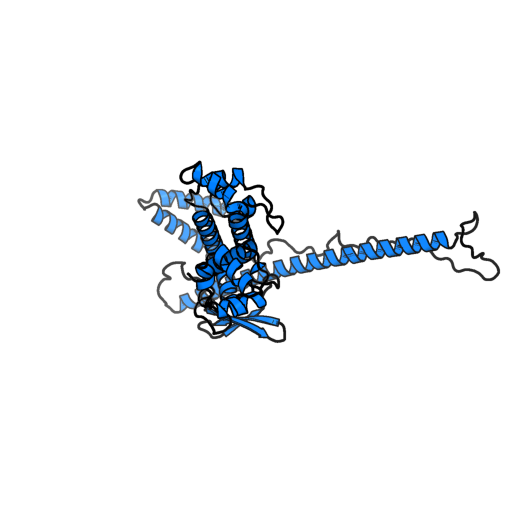9 ALA A O 1
ATOM 2056 N N . LEU A 1 270 ? -4.799 -0.021 18.444 1.00 97.69 270 LEU A N 1
ATOM 2057 C CA . LEU A 1 270 ? -4.096 0.901 17.549 1.00 97.69 270 LEU A CA 1
ATOM 2058 C C . LEU A 1 270 ? -4.192 0.431 16.093 1.00 97.69 270 LEU A C 1
ATOM 2060 O O . LEU A 1 270 ? -4.591 1.209 15.225 1.00 97.69 270 LEU A O 1
ATOM 2064 N N . MET A 1 271 ? -3.897 -0.845 15.838 1.00 97.81 271 MET A N 1
ATOM 2065 C CA . MET A 1 271 ? -4.012 -1.419 14.498 1.00 97.81 271 MET A CA 1
ATOM 2066 C C . MET A 1 271 ? -5.452 -1.409 13.995 1.00 97.81 271 MET A C 1
ATOM 2068 O O . MET A 1 271 ? -5.693 -1.002 12.862 1.00 97.81 271 MET A O 1
ATOM 2072 N N . SER A 1 272 ? -6.431 -1.762 14.835 1.00 97.44 272 SER A N 1
ATOM 2073 C CA . SER A 1 272 ? -7.849 -1.664 14.474 1.00 97.44 272 SER A CA 1
ATOM 2074 C C . SER A 1 272 ? -8.229 -0.246 14.052 1.00 97.44 272 SER A C 1
ATOM 2076 O O . SER A 1 272 ? -8.886 -0.086 13.025 1.00 97.44 272 SER A O 1
ATOM 2078 N N . ALA A 1 273 ? -7.795 0.772 14.803 1.00 97.62 273 ALA A N 1
ATOM 2079 C CA . ALA A 1 273 ? -8.069 2.165 14.474 1.00 97.62 273 ALA A CA 1
ATOM 2080 C C . ALA A 1 273 ? -7.446 2.574 13.132 1.00 97.62 273 ALA A C 1
ATOM 2082 O O . ALA A 1 273 ? -8.119 3.227 12.330 1.00 97.62 273 ALA A O 1
ATOM 2083 N N . LEU A 1 274 ? -6.193 2.175 12.866 1.00 97.44 274 LEU A N 1
ATOM 2084 C CA . LEU A 1 274 ? -5.538 2.411 11.575 1.00 97.44 274 LEU A CA 1
ATOM 2085 C C . LEU A 1 274 ? -6.345 1.776 10.443 1.00 97.44 274 LEU A C 1
ATOM 2087 O O . LEU A 1 274 ? -6.690 2.454 9.477 1.00 97.44 274 LEU A O 1
ATOM 2091 N N . VAL A 1 275 ? -6.706 0.500 10.589 1.00 97.88 275 VAL A N 1
ATOM 2092 C CA . VAL A 1 275 ? -7.437 -0.223 9.549 1.00 97.88 275 VAL A CA 1
ATOM 2093 C C . VAL A 1 275 ? -8.821 0.397 9.306 1.00 97.88 275 VAL A C 1
ATOM 2095 O O . VAL A 1 275 ? -9.221 0.566 8.157 1.00 97.88 275 VAL A O 1
ATOM 2098 N N . ASP A 1 276 ? -9.553 0.790 10.355 1.00 96.75 276 ASP A N 1
ATOM 2099 C CA . ASP A 1 276 ? -10.852 1.469 10.222 1.00 96.75 276 ASP A CA 1
ATOM 2100 C C . ASP A 1 276 ? -10.722 2.817 9.492 1.00 96.75 276 ASP A C 1
ATOM 2102 O O . ASP A 1 276 ? -11.567 3.176 8.658 1.00 96.75 276 ASP A O 1
ATOM 2106 N N . ARG A 1 277 ? -9.649 3.564 9.777 1.00 95.88 277 ARG A N 1
ATOM 2107 C CA . ARG A 1 277 ? -9.371 4.860 9.156 1.00 95.88 277 ARG A CA 1
ATOM 2108 C C . ARG A 1 277 ? -8.996 4.723 7.683 1.00 95.88 277 ARG A C 1
ATOM 2110 O O . ARG A 1 277 ? -9.567 5.440 6.860 1.00 95.88 277 ARG A O 1
ATOM 2117 N N . GLU A 1 278 ? -8.093 3.806 7.350 1.00 94.88 278 GLU A N 1
ATOM 2118 C CA . GLU A 1 278 ? -7.687 3.533 5.967 1.00 94.88 278 GLU A CA 1
ATOM 2119 C C . GLU A 1 278 ? -8.863 2.977 5.158 1.00 94.88 278 GLU A C 1
ATOM 2121 O O . GLU A 1 278 ? -9.147 3.494 4.079 1.00 94.88 278 GLU A O 1
ATOM 2126 N N . ALA A 1 279 ? -9.648 2.042 5.711 1.00 94.38 279 ALA A N 1
ATOM 2127 C CA . ALA A 1 279 ? -10.862 1.547 5.059 1.00 94.38 279 ALA A CA 1
ATOM 2128 C C . ALA A 1 279 ? -11.843 2.686 4.740 1.00 94.38 279 ALA A C 1
ATOM 2130 O O . ALA A 1 279 ? -12.395 2.767 3.644 1.00 94.38 279 ALA A O 1
ATOM 2131 N N . SER A 1 280 ? -12.048 3.606 5.686 1.00 87.81 280 SER A N 1
ATOM 2132 C CA . SER A 1 280 ? -12.915 4.772 5.484 1.00 87.81 280 SER A CA 1
ATOM 2133 C C . SER A 1 280 ? -12.379 5.715 4.405 1.00 87.81 280 SER A C 1
ATOM 2135 O O . SER A 1 280 ? -13.157 6.200 3.584 1.00 87.81 280 SER A O 1
ATOM 2137 N N . SER A 1 281 ? -11.062 5.934 4.364 1.00 85.94 281 SER A N 1
ATOM 2138 C CA . SER A 1 281 ? -10.411 6.726 3.316 1.00 85.94 281 SER A CA 1
ATOM 2139 C C . SER A 1 281 ? -10.583 6.093 1.933 1.00 85.94 281 SER A C 1
ATOM 2141 O O . SER A 1 281 ? -10.932 6.792 0.987 1.00 85.94 281 SER A O 1
ATOM 2143 N N . MET A 1 282 ? -10.390 4.777 1.818 1.00 87.19 282 MET A N 1
ATOM 2144 C CA . MET A 1 282 ? -10.516 4.042 0.554 1.00 87.19 282 MET A CA 1
ATOM 2145 C C . MET A 1 282 ? -11.957 3.994 0.041 1.00 87.19 282 MET A C 1
ATOM 2147 O O . MET A 1 282 ? -12.193 4.073 -1.163 1.00 87.19 282 MET A O 1
ATOM 2151 N N . ARG A 1 283 ? -12.950 3.908 0.938 1.00 85.12 283 ARG A N 1
ATOM 2152 C CA . ARG A 1 283 ? -14.359 4.066 0.543 1.00 85.12 283 ARG A CA 1
ATOM 2153 C C . ARG A 1 283 ? -14.626 5.471 0.008 1.00 85.12 283 ARG A C 1
ATOM 2155 O O . ARG A 1 283 ? -15.270 5.612 -1.024 1.00 85.12 283 ARG A O 1
ATOM 2162 N N . ALA A 1 284 ? -14.103 6.501 0.674 1.00 76.56 284 ALA A N 1
ATOM 2163 C CA . ALA A 1 284 ? -14.293 7.887 0.251 1.00 76.56 284 ALA A CA 1
ATOM 2164 C C . ALA A 1 284 ? -13.621 8.209 -1.098 1.00 76.56 284 ALA A C 1
ATOM 2166 O O . ALA A 1 284 ? -14.126 9.056 -1.833 1.00 76.56 284 ALA A O 1
ATOM 2167 N N . SER A 1 285 ? -12.511 7.542 -1.439 1.00 75.50 285 SER A N 1
ATOM 2168 C CA . SER A 1 285 ? -11.819 7.707 -2.726 1.00 75.50 285 SER A CA 1
ATOM 2169 C C . SER A 1 285 ? -12.347 6.807 -3.852 1.00 75.50 285 SER A C 1
ATOM 2171 O O . SER A 1 285 ? -11.944 6.989 -4.999 1.00 75.50 285 SER A O 1
ATOM 2173 N N . GLY A 1 286 ? -13.235 5.850 -3.554 1.00 75.31 286 GLY A N 1
ATOM 2174 C CA . GLY A 1 286 ? -13.714 4.842 -4.511 1.00 75.31 286 GLY A CA 1
ATOM 2175 C C . GLY A 1 286 ? -12.761 3.654 -4.716 1.00 75.31 286 GLY A C 1
ATOM 2176 O O . GLY A 1 286 ? -13.084 2.723 -5.449 1.00 75.31 286 GLY A O 1
ATOM 2177 N N . GLU A 1 287 ? -11.609 3.628 -4.038 1.00 80.00 287 GLU A N 1
ATOM 2178 C CA . GLU A 1 287 ? -10.664 2.500 -4.077 1.00 80.00 287 GLU A CA 1
ATOM 2179 C C . GLU A 1 287 ? -11.260 1.214 -3.482 1.00 80.00 287 GLU A C 1
ATOM 2181 O O . GLU A 1 287 ? -10.865 0.114 -3.864 1.00 80.00 287 GLU A O 1
ATOM 2186 N N . ALA A 1 288 ? -12.234 1.329 -2.573 1.00 83.75 288 ALA A N 1
ATOM 2187 C CA . ALA A 1 288 ? -12.893 0.176 -1.962 1.00 83.75 288 ALA A CA 1
ATOM 2188 C C . ALA A 1 288 ? -13.588 -0.734 -2.989 1.00 83.75 288 ALA A C 1
ATOM 2190 O O . ALA A 1 288 ? -13.478 -1.952 -2.895 1.00 83.75 288 ALA A O 1
ATOM 2191 N N . GLU A 1 289 ? -14.277 -0.165 -3.982 1.00 77.81 289 GLU A N 1
ATOM 2192 C CA . GLU A 1 289 ? -14.995 -0.934 -5.013 1.00 77.81 289 GLU A CA 1
ATOM 2193 C C . GLU A 1 289 ? -14.023 -1.705 -5.905 1.00 77.81 289 GLU A C 1
ATOM 2195 O O . GLU A 1 289 ? -14.254 -2.863 -6.246 1.00 77.81 289 GLU A O 1
ATOM 2200 N N . VAL A 1 290 ? -12.895 -1.073 -6.216 1.00 77.69 290 VAL A N 1
ATOM 2201 C CA . VAL A 1 290 ? -11.809 -1.659 -6.994 1.00 77.69 290 VAL A CA 1
ATOM 2202 C C . VAL A 1 290 ? -11.180 -2.839 -6.263 1.00 77.69 290 VAL A C 1
ATOM 2204 O O . VAL A 1 290 ? -11.040 -3.919 -6.833 1.00 77.69 290 VAL A O 1
ATOM 2207 N N . VAL A 1 291 ? -10.820 -2.649 -4.994 1.00 83.69 291 VAL A N 1
ATOM 2208 C CA . VAL A 1 291 ? -10.246 -3.714 -4.169 1.00 83.69 291 VAL A CA 1
ATOM 2209 C C . VAL A 1 291 ? -11.240 -4.846 -3.983 1.00 83.69 291 VAL A C 1
ATOM 2211 O O . VAL A 1 291 ? -10.873 -6.008 -4.142 1.00 83.69 291 VAL A O 1
ATOM 2214 N N . ASN A 1 292 ? -12.503 -4.519 -3.702 1.00 83.81 292 ASN A N 1
ATOM 2215 C CA . ASN A 1 292 ? -13.535 -5.532 -3.566 1.00 83.81 292 ASN A CA 1
ATOM 2216 C C . ASN A 1 292 ? -13.673 -6.348 -4.850 1.00 83.81 292 ASN A C 1
ATOM 2218 O O . ASN A 1 292 ? -13.780 -7.567 -4.798 1.00 83.81 292 ASN A O 1
ATOM 2222 N N . GLY A 1 293 ? -13.596 -5.674 -5.991 1.00 77.12 293 GLY A N 1
ATOM 2223 C CA . GLY A 1 293 ? -13.605 -6.285 -7.302 1.00 77.12 293 GLY A CA 1
ATOM 2224 C C . GLY A 1 293 ? -12.438 -7.219 -7.599 1.00 77.12 293 GLY A C 1
ATOM 2225 O O . GLY A 1 293 ? -12.636 -8.306 -8.141 1.00 77.12 293 GLY A O 1
ATOM 2226 N N . LEU A 1 294 ? -11.229 -6.790 -7.242 1.00 79.81 294 LEU A N 1
ATOM 2227 C CA . LEU A 1 294 ? -10.006 -7.567 -7.423 1.00 79.81 294 LEU A CA 1
ATOM 2228 C C . LEU A 1 294 ? -9.979 -8.798 -6.518 1.00 79.81 294 LEU A C 1
ATOM 2230 O O . LEU A 1 294 ? -9.632 -9.879 -6.978 1.00 79.81 294 LEU A O 1
ATOM 2234 N N . VAL A 1 295 ? -10.377 -8.642 -5.253 1.00 85.06 295 VAL A N 1
ATOM 2235 C CA . VAL A 1 295 ? -10.313 -9.721 -4.262 1.00 85.06 295 VAL A CA 1
ATOM 2236 C C . VAL A 1 295 ? -11.476 -10.703 -4.405 1.00 85.06 295 VAL A C 1
ATOM 2238 O O . VAL A 1 295 ? -11.258 -11.910 -4.372 1.00 85.06 295 VAL A O 1
ATOM 2241 N N . ALA A 1 296 ? -12.712 -10.225 -4.588 1.00 81.38 296 ALA A N 1
ATOM 2242 C CA . ALA A 1 296 ? -13.865 -11.115 -4.749 1.00 81.38 296 ALA A CA 1
ATOM 2243 C C . ALA A 1 296 ? -13.807 -11.911 -6.061 1.00 81.38 296 ALA A C 1
ATOM 2245 O O . ALA A 1 296 ? -14.341 -13.019 -6.133 1.00 81.38 296 ALA A O 1
ATOM 2246 N N . GLY A 1 297 ? -13.148 -11.369 -7.089 1.00 68.25 297 GLY A N 1
ATOM 2247 C CA . GLY A 1 297 ? -13.162 -11.934 -8.431 1.00 68.25 297 GLY A CA 1
ATOM 2248 C C . GLY A 1 297 ? -14.549 -11.860 -9.081 1.00 68.25 297 GLY A C 1
ATOM 2249 O O . GLY A 1 297 ? -15.547 -11.455 -8.481 1.00 68.25 297 GLY A O 1
ATOM 2250 N N . VAL A 1 298 ? -14.630 -12.247 -10.353 1.00 55.62 298 VAL A N 1
ATOM 2251 C CA . VAL A 1 298 ? -15.897 -12.231 -11.099 1.00 55.62 298 VAL A CA 1
ATOM 2252 C C . VAL A 1 298 ? -16.797 -13.372 -10.611 1.00 55.62 298 VAL A C 1
ATOM 2254 O O . VAL A 1 298 ? -16.523 -14.537 -10.886 1.00 55.62 298 VAL A O 1
ATOM 2257 N N . GLY A 1 299 ? -17.887 -13.045 -9.911 1.00 55.19 299 GLY A N 1
ATOM 2258 C CA . GLY A 1 299 ? -18.984 -13.979 -9.617 1.00 55.19 299 GLY A CA 1
ATOM 2259 C C . GLY A 1 299 ? -18.763 -15.003 -8.493 1.00 55.19 299 GLY A C 1
ATOM 2260 O O . GLY A 1 299 ? -19.593 -15.901 -8.363 1.00 55.19 299 GLY A O 1
ATOM 2261 N N . ALA A 1 300 ? -17.698 -14.896 -7.687 1.00 57.19 300 ALA A N 1
ATOM 2262 C CA . ALA A 1 300 ? -17.380 -15.900 -6.661 1.00 57.19 300 ALA A CA 1
ATOM 2263 C C . ALA A 1 300 ? -17.885 -15.558 -5.244 1.00 57.19 300 ALA A C 1
ATOM 2265 O O . ALA A 1 300 ? -18.320 -16.458 -4.529 1.00 57.19 300 ALA A O 1
ATOM 2266 N N . ALA A 1 301 ? -17.880 -14.284 -4.832 1.00 61.19 301 ALA A N 1
ATOM 2267 C CA . ALA A 1 301 ? -18.281 -13.879 -3.481 1.00 61.19 301 ALA A CA 1
ATOM 2268 C C . ALA A 1 301 ? -19.143 -12.609 -3.472 1.00 61.19 301 ALA A C 1
ATOM 2270 O O . ALA A 1 301 ? -18.945 -11.701 -4.276 1.00 61.19 301 ALA A O 1
ATOM 2271 N N . ALA A 1 302 ? -20.094 -12.536 -2.532 1.00 72.12 302 ALA A N 1
ATOM 2272 C CA . ALA A 1 302 ? -20.950 -11.360 -2.346 1.00 72.12 302 ALA A CA 1
ATOM 2273 C C . ALA A 1 302 ? -20.174 -10.152 -1.789 1.00 72.12 302 ALA A C 1
ATOM 2275 O O . ALA A 1 302 ? -20.554 -9.009 -2.034 1.00 72.12 302 ALA A O 1
ATOM 2276 N N . THR A 1 303 ? -19.091 -10.403 -1.045 1.00 83.88 303 THR A N 1
ATOM 2277 C CA . THR A 1 303 ? -18.191 -9.376 -0.511 1.00 83.88 303 THR A CA 1
ATOM 2278 C C . THR A 1 303 ? -16.741 -9.846 -0.594 1.00 83.88 303 THR A C 1
ATOM 2280 O O . THR A 1 303 ? -16.468 -11.044 -0.589 1.00 83.88 303 THR A O 1
ATOM 2283 N N . ALA A 1 304 ? -15.792 -8.911 -0.595 1.00 87.19 304 ALA A N 1
ATOM 2284 C CA . ALA A 1 304 ? -14.365 -9.237 -0.552 1.00 87.19 304 ALA A CA 1
ATOM 2285 C C . ALA A 1 304 ? -13.938 -9.957 0.734 1.00 87.19 304 ALA A C 1
ATOM 2287 O O . ALA A 1 304 ? -12.942 -10.669 0.742 1.00 87.19 304 ALA A O 1
ATOM 2288 N N . ALA A 1 305 ? -14.699 -9.793 1.819 1.00 91.88 305 ALA A N 1
ATOM 2289 C CA . ALA A 1 305 ? -14.474 -10.520 3.063 1.00 91.88 305 ALA A CA 1
ATOM 2290 C C . ALA A 1 305 ? -14.787 -12.020 2.913 1.00 91.88 305 ALA A C 1
ATOM 2292 O O . ALA A 1 305 ? -14.132 -12.851 3.534 1.00 91.88 305 ALA A O 1
ATOM 2293 N N . ASP A 1 306 ? -15.789 -12.356 2.097 1.00 92.44 306 ASP A N 1
ATOM 2294 C CA . ASP A 1 306 ? -16.207 -13.734 1.801 1.00 92.44 306 ASP A CA 1
ATOM 2295 C C . ASP A 1 306 ? -15.413 -14.364 0.651 1.00 92.44 306 ASP A C 1
ATOM 2297 O O . ASP A 1 306 ? -15.651 -15.518 0.299 1.00 92.44 306 ASP A O 1
ATOM 2301 N N . ALA A 1 307 ? -14.501 -13.609 0.035 1.00 91.56 307 ALA A N 1
ATOM 2302 C CA . ALA A 1 307 ? -13.690 -14.109 -1.059 1.00 91.56 307 ALA A CA 1
ATOM 2303 C C . ALA A 1 307 ? -12.809 -15.279 -0.591 1.00 91.56 307 ALA A C 1
ATOM 2305 O O . ALA A 1 307 ? -12.259 -15.211 0.519 1.00 91.56 307 ALA A O 1
ATOM 2306 N N . PRO A 1 308 ? -12.635 -16.321 -1.426 1.00 93.25 308 PRO A N 1
ATOM 2307 C CA . PRO A 1 308 ? -11.670 -17.376 -1.159 1.00 93.25 308 PRO A CA 1
ATOM 2308 C C . PRO A 1 308 ? -10.271 -16.797 -0.939 1.00 93.25 308 PRO A C 1
ATOM 2310 O O . PRO A 1 308 ? -9.847 -15.900 -1.672 1.00 93.25 308 PRO A O 1
ATOM 2313 N N . VAL A 1 309 ? -9.523 -17.325 0.033 1.00 94.56 309 VAL A N 1
ATOM 2314 C CA . VAL A 1 309 ? -8.140 -16.882 0.288 1.00 94.56 309 VAL A CA 1
ATOM 2315 C C . VAL A 1 309 ? -7.238 -17.139 -0.925 1.00 94.56 309 VAL A C 1
ATOM 2317 O O . VAL A 1 309 ? -6.283 -16.400 -1.154 1.00 94.56 309 VAL A O 1
ATOM 2320 N N . ASP A 1 310 ? -7.599 -18.121 -1.759 1.00 90.88 310 ASP A N 1
ATOM 2321 C CA . ASP A 1 310 ? -6.964 -18.408 -3.046 1.00 90.88 310 ASP A CA 1
ATOM 2322 C C . ASP A 1 310 ? -7.026 -17.226 -4.028 1.00 90.88 310 ASP A C 1
ATOM 2324 O O . ASP A 1 310 ? -6.175 -17.106 -4.895 1.00 90.88 310 ASP A O 1
ATOM 2328 N N . HIS A 1 311 ? -7.958 -16.282 -3.879 1.00 88.06 311 HIS A N 1
ATOM 2329 C CA . HIS A 1 311 ? -8.014 -15.070 -4.709 1.00 88.06 311 HIS A CA 1
ATOM 2330 C C . HIS A 1 311 ? -7.274 -13.874 -4.082 1.00 88.06 311 HIS A C 1
ATOM 2332 O O . HIS A 1 311 ? -7.125 -12.828 -4.714 1.00 88.06 311 HIS A O 1
ATOM 2338 N N . PHE A 1 312 ? -6.775 -14.004 -2.849 1.00 92.44 312 PHE A N 1
ATOM 2339 C CA . PHE A 1 312 ? -6.153 -12.908 -2.111 1.00 92.44 312 PHE A CA 1
ATOM 2340 C C . PHE A 1 312 ? -4.647 -12.812 -2.396 1.00 92.44 312 PHE A C 1
ATOM 2342 O O . PHE A 1 312 ? -3.817 -13.276 -1.618 1.00 92.44 312 PHE A O 1
ATOM 2349 N N . THR A 1 313 ? -4.292 -12.181 -3.520 1.00 91.06 313 THR A N 1
ATOM 2350 C CA . THR A 1 313 ? -2.921 -12.105 -4.080 1.00 91.06 313 THR A CA 1
ATOM 2351 C C . THR A 1 313 ? -1.868 -11.465 -3.176 1.00 91.06 313 THR A C 1
ATOM 2353 O O . THR A 1 313 ? -0.673 -11.639 -3.401 1.00 91.06 313 THR A O 1
ATOM 2356 N N . VAL A 1 314 ? -2.298 -10.770 -2.120 1.00 92.81 314 VAL A N 1
ATOM 2357 C CA . VAL A 1 314 ? -1.413 -10.277 -1.057 1.00 92.81 314 VAL A CA 1
ATOM 2358 C C . VAL A 1 314 ? -0.640 -11.428 -0.393 1.00 92.81 314 VAL A C 1
ATOM 2360 O O . VAL A 1 314 ? 0.484 -11.228 0.070 1.00 92.81 314 VAL A O 1
ATOM 2363 N N . VAL A 1 315 ? -1.229 -12.628 -0.362 1.00 95.00 315 VAL A N 1
ATOM 2364 C CA . VAL A 1 315 ? -0.614 -13.853 0.151 1.00 95.00 315 VAL A CA 1
ATOM 2365 C C . VAL A 1 315 ? 0.049 -14.621 -1.006 1.00 95.00 315 VAL A C 1
ATOM 2367 O O . VAL A 1 315 ? -0.614 -14.878 -2.014 1.00 95.00 315 VAL A O 1
ATOM 2370 N N . PRO A 1 316 ? 1.323 -15.041 -0.880 1.00 94.94 316 PRO A N 1
ATOM 2371 C CA . PRO A 1 316 ? 1.992 -15.872 -1.882 1.00 94.94 316 PRO A CA 1
ATOM 2372 C C . PRO A 1 316 ? 1.254 -17.191 -2.165 1.00 94.94 316 PRO A C 1
ATOM 2374 O O . PRO A 1 316 ? 0.679 -17.796 -1.261 1.00 94.94 316 PRO A O 1
ATOM 2377 N N . ASP A 1 317 ? 1.315 -17.673 -3.410 1.00 93.62 317 ASP A N 1
ATOM 2378 C CA . ASP A 1 317 ? 0.629 -18.886 -3.898 1.00 93.62 317 ASP A CA 1
ATOM 2379 C C . ASP A 1 317 ? 0.858 -20.113 -3.006 1.00 93.62 317 ASP A C 1
ATOM 2381 O O . ASP A 1 317 ? -0.087 -20.820 -2.654 1.00 93.62 317 ASP A O 1
ATOM 2385 N N . GLU A 1 318 ? 2.110 -20.340 -2.598 1.00 94.62 318 GLU A N 1
ATOM 2386 C CA . GLU A 1 318 ? 2.477 -21.463 -1.730 1.00 94.62 318 GLU A CA 1
ATOM 2387 C C . GLU A 1 318 ? 1.741 -21.409 -0.386 1.00 94.62 318 GLU A C 1
ATOM 2389 O O . GLU A 1 318 ? 1.185 -22.414 0.058 1.00 94.62 318 GLU A O 1
ATOM 2394 N N . SER A 1 319 ? 1.642 -20.222 0.215 1.00 97.06 319 SER A N 1
ATOM 2395 C CA . SER A 1 319 ? 0.943 -20.011 1.478 1.00 97.06 319 SER A CA 1
ATOM 2396 C C . SER A 1 319 ? -0.572 -20.155 1.311 1.00 97.06 319 SER A C 1
ATOM 2398 O O . SER A 1 319 ? -1.202 -20.774 2.163 1.00 97.06 319 SER A O 1
ATOM 2400 N N . ARG A 1 320 ? -1.163 -19.668 0.207 1.00 95.44 320 ARG A N 1
ATOM 2401 C CA . ARG A 1 320 ? -2.617 -19.769 -0.052 1.00 95.44 320 ARG A CA 1
ATOM 2402 C C . ARG A 1 320 ? -3.111 -21.216 -0.052 1.00 95.44 320 ARG A C 1
ATOM 2404 O O . ARG A 1 320 ? -4.111 -21.515 0.597 1.00 95.44 320 ARG A O 1
ATOM 2411 N N . SER A 1 321 ? -2.370 -22.120 -0.696 1.00 92.81 321 SER A N 1
ATOM 2412 C CA . SER A 1 321 ? -2.721 -23.549 -0.737 1.00 92.81 321 SER A CA 1
ATOM 2413 C C . SER A 1 321 ? -2.738 -24.210 0.649 1.00 92.81 321 SER A C 1
ATOM 2415 O O . SER A 1 321 ? -3.596 -25.043 0.944 1.00 92.81 321 SER A O 1
ATOM 2417 N N . VAL A 1 322 ? -1.819 -23.805 1.529 1.00 95.62 322 VAL A N 1
ATOM 2418 C CA . VAL A 1 322 ? -1.740 -24.327 2.895 1.00 95.62 322 VAL A CA 1
ATOM 2419 C C . VAL A 1 322 ? -2.836 -23.736 3.775 1.00 95.62 322 VAL A C 1
ATOM 2421 O O . VAL A 1 322 ? -3.436 -24.478 4.551 1.00 95.62 322 VAL A O 1
ATOM 2424 N N . LEU A 1 323 ? -3.148 -22.444 3.630 1.00 96.62 323 LEU A N 1
ATOM 2425 C CA . LEU A 1 323 ? -4.234 -21.795 4.372 1.00 96.62 323 LEU A CA 1
ATOM 2426 C C . LEU A 1 323 ? -5.577 -22.505 4.156 1.00 96.62 323 LEU A C 1
ATOM 2428 O O . LEU A 1 323 ? -6.265 -22.801 5.134 1.00 96.62 323 LEU A O 1
ATOM 2432 N N . ASP A 1 324 ? -5.897 -22.862 2.910 1.00 92.62 324 ASP A N 1
ATOM 2433 C CA . ASP A 1 324 ? -7.106 -23.630 2.590 1.00 92.62 324 ASP A CA 1
ATOM 2434 C C . ASP A 1 324 ? -7.101 -25.005 3.286 1.00 92.62 324 ASP A C 1
ATOM 2436 O O . ASP A 1 324 ? -8.066 -25.381 3.954 1.00 92.62 324 ASP A O 1
ATOM 2440 N N . SER A 1 325 ? -5.963 -25.714 3.264 1.00 93.44 325 SER A N 1
ATOM 2441 C CA . SER A 1 325 ? -5.816 -27.002 3.966 1.00 93.44 325 SER A CA 1
ATOM 2442 C C . SER A 1 325 ? -5.945 -26.902 5.495 1.00 93.44 325 SER A C 1
ATOM 2444 O O . SER A 1 325 ? -6.298 -27.880 6.156 1.00 93.44 325 SER A O 1
ATOM 2446 N N . MET A 1 326 ? -5.687 -25.718 6.059 1.00 95.25 326 MET A N 1
ATOM 2447 C CA . MET A 1 326 ? -5.847 -25.408 7.481 1.00 95.25 326 MET A CA 1
ATOM 2448 C C . MET A 1 326 ? -7.273 -24.962 7.848 1.00 95.25 326 MET A C 1
ATOM 2450 O O . MET A 1 326 ? -7.542 -24.696 9.020 1.00 95.25 326 MET A O 1
ATOM 2454 N N . GLY A 1 327 ? -8.188 -24.870 6.877 1.00 96.38 327 GLY A N 1
ATOM 2455 C CA . GLY A 1 327 ? -9.549 -24.373 7.084 1.00 96.38 327 GLY A CA 1
ATOM 2456 C C . GLY A 1 327 ? -9.654 -22.847 7.156 1.00 96.38 327 GLY A C 1
ATOM 2457 O O . GLY A 1 327 ? -10.676 -22.338 7.608 1.00 96.38 327 GLY A O 1
ATOM 2458 N N . ILE A 1 328 ? -8.620 -22.115 6.727 1.00 97.75 328 ILE A N 1
ATOM 2459 C CA . ILE A 1 328 ? -8.664 -20.664 6.507 1.00 97.75 328 ILE A CA 1
ATOM 2460 C C . ILE A 1 328 ? -9.006 -20.460 5.027 1.00 97.75 328 ILE A C 1
ATOM 2462 O O . ILE A 1 328 ? -8.143 -20.167 4.201 1.00 97.75 328 ILE A O 1
ATOM 2466 N N . GLY A 1 329 ? -10.272 -20.695 4.683 1.00 96.19 329 GLY A N 1
ATOM 2467 C CA . GLY A 1 329 ? -10.749 -20.696 3.301 1.00 96.19 329 GLY A CA 1
ATOM 2468 C C . GLY A 1 329 ? -11.088 -19.303 2.775 1.00 96.19 329 GLY A C 1
ATOM 2469 O O . GLY A 1 329 ? -11.134 -19.101 1.564 1.00 96.19 329 GLY A O 1
ATOM 2470 N N . THR A 1 330 ? -11.310 -18.324 3.656 1.00 96.50 330 THR A N 1
ATOM 2471 C CA . THR A 1 330 ? -11.768 -16.974 3.288 1.00 96.50 330 THR A CA 1
ATOM 2472 C C . THR A 1 330 ? -10.875 -15.855 3.820 1.00 96.50 330 THR A C 1
ATOM 2474 O O . THR A 1 330 ? -10.186 -15.991 4.835 1.00 96.50 330 THR A O 1
ATOM 2477 N N . VAL A 1 331 ? -10.944 -14.686 3.176 1.00 96.12 331 VAL A N 1
ATOM 2478 C CA . VAL A 1 331 ? -10.262 -13.464 3.642 1.00 96.12 331 VAL A CA 1
ATOM 2479 C C . VAL A 1 331 ? -10.699 -13.080 5.060 1.00 96.12 331 VAL A C 1
ATOM 2481 O O . VAL A 1 331 ? -9.873 -12.656 5.866 1.00 96.12 331 VAL A O 1
ATOM 2484 N N . ARG A 1 332 ? -11.977 -13.257 5.417 1.00 96.88 332 ARG A N 1
ATOM 2485 C CA . ARG A 1 332 ? -12.462 -12.983 6.778 1.00 96.88 332 ARG A CA 1
ATOM 2486 C C . ARG A 1 332 ? -11.838 -13.912 7.819 1.00 96.88 332 ARG A C 1
ATOM 2488 O O . ARG A 1 332 ? -11.493 -13.445 8.901 1.00 96.88 332 ARG A O 1
ATOM 2495 N N . GLU A 1 333 ? -11.714 -15.201 7.518 1.00 97.94 333 GLU A N 1
ATOM 2496 C CA . GLU A 1 333 ? -11.065 -16.161 8.421 1.00 97.94 333 GLU A CA 1
ATOM 2497 C C . GLU A 1 333 ? -9.586 -15.812 8.605 1.00 97.94 333 GLU A C 1
ATOM 2499 O O . GLU A 1 333 ? -9.100 -15.770 9.737 1.00 97.94 333 GLU A O 1
ATOM 2504 N N . LEU A 1 334 ? -8.898 -15.434 7.521 1.00 97.88 334 LEU A N 1
ATOM 2505 C CA . LEU A 1 334 ? -7.517 -14.957 7.591 1.00 97.88 334 LEU A CA 1
ATOM 2506 C C . LEU A 1 334 ? -7.400 -13.705 8.476 1.00 97.88 334 LEU A C 1
ATOM 2508 O O . LEU A 1 334 ? -6.533 -13.642 9.342 1.00 97.88 334 LEU A O 1
ATOM 2512 N N . ALA A 1 335 ? -8.311 -12.740 8.324 1.00 97.62 335 ALA A N 1
ATOM 2513 C CA . ALA A 1 335 ? -8.344 -11.517 9.129 1.00 97.62 335 ALA A CA 1
ATOM 2514 C C . ALA A 1 335 ? -8.546 -11.762 10.635 1.00 97.62 335 ALA A C 1
ATOM 2516 O O . ALA A 1 335 ? -8.187 -10.910 11.447 1.00 97.62 335 ALA A O 1
ATOM 2517 N N . GLY A 1 336 ? -9.164 -12.887 11.005 1.00 97.06 336 GLY A N 1
ATOM 2518 C CA . GLY A 1 336 ? -9.406 -13.283 12.393 1.00 97.06 336 GLY A CA 1
ATOM 2519 C C . GLY A 1 336 ? -8.311 -14.160 13.001 1.00 97.06 336 GLY A C 1
ATOM 2520 O O . GLY A 1 336 ? -8.448 -14.569 14.153 1.00 97.06 336 GLY A O 1
ATOM 2521 N N . THR A 1 337 ? -7.258 -14.479 12.247 1.00 97.88 337 THR A N 1
ATOM 2522 C CA . THR A 1 337 ? -6.207 -15.400 12.688 1.00 97.88 337 THR A CA 1
ATOM 2523 C C . THR A 1 337 ? -5.090 -14.655 13.423 1.00 97.88 337 THR A C 1
ATOM 2525 O O . THR A 1 337 ? -4.681 -13.570 13.017 1.00 97.88 337 THR A O 1
ATOM 2528 N N . ASP A 1 338 ? -4.564 -15.247 14.498 1.00 96.56 338 ASP A N 1
ATOM 2529 C CA . ASP A 1 338 ? -3.380 -14.724 15.186 1.00 96.56 338 ASP A CA 1
ATOM 2530 C C . ASP A 1 338 ? -2.113 -14.910 14.315 1.00 96.56 338 ASP A C 1
ATOM 2532 O O . ASP A 1 338 ? -1.830 -16.039 13.897 1.00 96.56 338 ASP A O 1
ATOM 2536 N N . PRO A 1 339 ? -1.320 -13.851 14.046 1.00 97.38 339 PRO A N 1
ATOM 2537 C CA . PRO A 1 339 ? -0.140 -13.942 13.181 1.00 97.38 339 PRO A CA 1
ATOM 2538 C C . PRO A 1 339 ? 0.939 -14.929 13.647 1.00 97.38 339 PRO A C 1
ATOM 2540 O O . PRO A 1 339 ? 1.615 -15.537 12.814 1.00 97.38 339 PRO A O 1
ATOM 2543 N N . VAL A 1 340 ? 1.106 -15.111 14.963 1.00 96.38 340 VAL A N 1
ATOM 2544 C CA . VAL A 1 340 ? 2.103 -16.030 15.538 1.00 96.38 340 VAL A CA 1
ATOM 2545 C C . VAL A 1 340 ? 1.667 -17.472 15.310 1.00 96.38 340 VAL A C 1
ATOM 2547 O O . VAL A 1 340 ? 2.471 -18.306 14.885 1.00 96.38 340 VAL A O 1
ATOM 2550 N N . VAL A 1 341 ? 0.384 -17.761 15.540 1.00 96.75 341 VAL A N 1
ATOM 2551 C CA . VAL A 1 341 ? -0.207 -19.075 15.245 1.00 96.75 341 VAL A CA 1
ATOM 2552 C C . VAL A 1 341 ? -0.127 -19.375 13.747 1.00 96.75 341 VAL A C 1
ATOM 2554 O O . VAL A 1 341 ? 0.266 -20.480 13.370 1.00 96.75 341 VAL A O 1
ATOM 2557 N N . LEU A 1 342 ? -0.434 -18.387 12.901 1.00 97.75 342 LEU A N 1
ATOM 2558 C CA . LEU A 1 342 ? -0.413 -18.525 11.447 1.00 97.75 342 LEU A CA 1
ATOM 2559 C C . LEU A 1 342 ? 0.986 -18.837 10.900 1.00 97.75 342 LEU A C 1
ATOM 2561 O O . LEU A 1 342 ? 1.154 -19.821 10.182 1.00 97.75 342 LEU A O 1
ATOM 2565 N N . SER A 1 343 ? 1.997 -18.040 11.265 1.00 97.81 343 SER A N 1
ATOM 2566 C CA . SER A 1 343 ? 3.386 -18.251 10.823 1.00 97.81 343 SER A CA 1
ATOM 2567 C C . SER A 1 343 ? 3.917 -19.617 11.259 1.00 97.81 343 SER A C 1
ATOM 2569 O O . SER A 1 343 ? 4.543 -20.321 10.461 1.00 97.81 343 SER A O 1
ATOM 2571 N N . LYS A 1 344 ? 3.613 -20.037 12.495 1.00 97.38 344 LYS A N 1
ATOM 2572 C CA . LYS A 1 344 ? 4.004 -21.358 12.992 1.00 97.38 344 LYS A CA 1
ATOM 2573 C C . LYS A 1 344 ? 3.373 -22.480 12.171 1.00 97.38 344 LYS A C 1
ATOM 2575 O O . LYS A 1 344 ? 4.085 -23.376 11.736 1.00 97.38 344 LYS A O 1
ATOM 2580 N N . ALA A 1 345 ? 2.066 -22.420 11.938 1.00 96.75 345 ALA A N 1
ATOM 2581 C CA . ALA A 1 345 ? 1.362 -23.461 11.199 1.00 96.75 345 ALA A CA 1
ATOM 2582 C C . ALA A 1 345 ? 1.825 -23.563 9.734 1.00 96.75 345 ALA A C 1
ATOM 2584 O O . ALA A 1 345 ? 2.002 -24.668 9.225 1.00 96.75 345 ALA A O 1
ATOM 2585 N N . LEU A 1 346 ? 2.108 -22.431 9.081 1.00 97.56 346 LEU A N 1
ATOM 2586 C CA . LEU A 1 346 ? 2.699 -22.408 7.738 1.00 97.56 346 LEU A CA 1
ATOM 2587 C C . LEU A 1 346 ? 4.108 -23.017 7.721 1.00 97.56 346 LEU A C 1
ATOM 2589 O O . LEU A 1 346 ? 4.425 -23.814 6.838 1.00 97.56 346 LEU A O 1
ATOM 2593 N N . THR A 1 347 ? 4.924 -22.702 8.731 1.00 97.81 347 THR A N 1
ATOM 2594 C CA . THR A 1 347 ? 6.269 -23.277 8.890 1.00 97.81 347 THR A CA 1
ATOM 2595 C C . THR A 1 347 ? 6.214 -24.789 9.112 1.00 97.81 347 THR A C 1
ATOM 2597 O O . THR A 1 347 ? 6.964 -25.527 8.472 1.00 97.81 347 THR A O 1
ATOM 2600 N N . ASP A 1 348 ? 5.298 -25.263 9.961 1.00 97.38 348 ASP A N 1
ATOM 2601 C CA . ASP A 1 348 ? 5.080 -26.691 10.233 1.00 97.38 348 ASP A CA 1
ATOM 2602 C C . ASP A 1 348 ? 4.600 -27.445 8.973 1.00 97.38 348 ASP A C 1
ATOM 2604 O O . ASP A 1 348 ? 4.918 -28.622 8.791 1.00 97.38 348 ASP A O 1
ATOM 2608 N N . ALA A 1 349 ? 3.897 -26.757 8.067 1.00 97.12 349 ALA A N 1
ATOM 2609 C CA . ALA A 1 349 ? 3.482 -27.264 6.758 1.00 97.12 349 ALA A CA 1
ATOM 2610 C C . ALA A 1 349 ? 4.567 -27.154 5.663 1.00 97.12 349 ALA A C 1
ATOM 2612 O O . ALA A 1 349 ? 4.328 -27.536 4.517 1.00 97.12 349 ALA A O 1
ATOM 2613 N N . GLY A 1 350 ? 5.767 -26.662 5.994 1.00 97.31 350 GLY A N 1
ATOM 2614 C CA . GLY A 1 350 ? 6.909 -26.576 5.079 1.00 97.31 350 GLY A CA 1
ATOM 2615 C C . GLY A 1 350 ? 7.010 -25.282 4.267 1.00 97.31 350 GLY A C 1
ATOM 2616 O O . GLY A 1 350 ? 7.897 -25.180 3.418 1.00 97.31 350 GLY A O 1
ATOM 2617 N N . VAL A 1 351 ? 6.160 -24.285 4.532 1.00 97.62 351 VAL A N 1
ATOM 2618 C CA . VAL A 1 351 ? 6.216 -22.963 3.890 1.00 97.62 351 VAL A CA 1
ATOM 2619 C C . VAL A 1 351 ? 7.089 -22.030 4.727 1.00 97.62 351 VAL A C 1
ATOM 2621 O O . VAL A 1 351 ? 6.882 -21.867 5.927 1.00 97.62 351 VAL A O 1
ATOM 2624 N N . ARG A 1 352 ? 8.096 -21.400 4.112 1.00 95.69 352 ARG A N 1
ATOM 2625 C CA . ARG A 1 352 ? 8.967 -20.448 4.818 1.00 95.69 352 ARG A CA 1
ATOM 2626 C C . ARG A 1 352 ? 8.245 -19.113 4.978 1.00 95.69 352 ARG A C 1
ATOM 2628 O O . ARG A 1 352 ? 8.228 -18.314 4.050 1.00 95.69 352 ARG A O 1
ATOM 2635 N N . THR A 1 353 ? 7.681 -18.859 6.155 1.00 96.06 353 THR A N 1
ATOM 2636 C CA . THR A 1 353 ? 6.940 -17.619 6.429 1.00 96.06 353 THR A CA 1
ATOM 2637 C C . THR A 1 353 ? 7.286 -17.058 7.802 1.00 96.06 353 THR A C 1
ATOM 2639 O O . THR A 1 353 ? 7.100 -17.731 8.819 1.00 96.06 353 THR A O 1
ATOM 2642 N N . GLY A 1 354 ? 7.761 -15.811 7.845 1.00 96.69 354 GLY A N 1
ATOM 2643 C CA . GLY A 1 354 ? 8.024 -15.113 9.099 1.00 96.69 354 GLY A CA 1
ATOM 2644 C C . GLY A 1 354 ? 6.740 -14.639 9.785 1.00 96.69 354 GLY A C 1
ATOM 2645 O O . GLY A 1 354 ? 5.684 -14.505 9.168 1.00 96.69 354 GLY A O 1
ATOM 2646 N N . VAL A 1 355 ? 6.832 -14.340 11.083 1.00 97.12 355 VAL A N 1
ATOM 2647 C CA . VAL A 1 355 ? 5.712 -13.753 11.841 1.00 97.12 355 VAL A CA 1
ATOM 2648 C C . VAL A 1 355 ? 5.301 -12.380 11.292 1.00 97.12 355 VAL A C 1
ATOM 2650 O O . VAL A 1 355 ? 4.125 -12.024 11.322 1.00 97.12 355 VAL A O 1
ATOM 2653 N N . THR A 1 356 ? 6.260 -11.633 10.745 1.00 96.19 356 THR A N 1
ATOM 2654 C CA . THR A 1 356 ? 6.065 -10.322 10.117 1.00 96.19 356 THR A CA 1
ATOM 2655 C C . THR A 1 356 ? 5.262 -10.422 8.825 1.00 96.19 356 THR A C 1
ATOM 2657 O O . THR A 1 356 ? 4.318 -9.654 8.638 1.00 96.19 356 THR A O 1
ATOM 2660 N N . ASP A 1 357 ? 5.562 -11.411 7.979 1.00 96.75 357 ASP A N 1
ATOM 2661 C CA . ASP A 1 357 ? 4.807 -11.689 6.752 1.00 96.75 357 ASP A CA 1
ATOM 2662 C C . ASP A 1 357 ? 3.349 -12.032 7.086 1.00 96.75 357 ASP A C 1
ATOM 2664 O O . ASP A 1 357 ? 2.416 -11.403 6.580 1.00 96.75 357 ASP A O 1
ATOM 2668 N N . ALA A 1 358 ? 3.154 -12.969 8.022 1.00 97.62 358 ALA A N 1
ATOM 2669 C CA . ALA A 1 358 ? 1.834 -13.378 8.489 1.00 97.62 358 ALA A CA 1
ATOM 2670 C C . ALA A 1 358 ? 1.036 -12.194 9.065 1.00 97.62 358 ALA A C 1
ATOM 2672 O O . ALA A 1 358 ? -0.149 -12.037 8.764 1.00 97.62 358 ALA A O 1
ATOM 2673 N N . ALA A 1 359 ? 1.680 -11.324 9.846 1.00 97.69 359 ALA A N 1
ATOM 2674 C CA . ALA A 1 359 ? 1.058 -10.126 10.405 1.00 97.69 359 ALA A CA 1
ATOM 2675 C C . ALA A 1 359 ? 0.628 -9.129 9.321 1.00 97.69 359 ALA A C 1
ATOM 2677 O O . ALA A 1 359 ? -0.476 -8.575 9.394 1.00 97.69 359 ALA A O 1
ATOM 2678 N N . GLY A 1 360 ? 1.455 -8.942 8.289 1.00 96.62 360 GLY A N 1
ATOM 2679 C CA . GLY A 1 360 ? 1.104 -8.148 7.115 1.00 96.62 360 GLY A CA 1
ATOM 2680 C C . GLY A 1 360 ? -0.148 -8.686 6.420 1.00 96.62 360 GLY A C 1
ATOM 2681 O O . GLY A 1 360 ? -1.083 -7.927 6.156 1.00 96.62 360 GLY A O 1
ATOM 2682 N N . TRP A 1 361 ? -0.223 -10.000 6.191 1.00 97.25 361 TRP A N 1
ATOM 2683 C CA . TRP A 1 361 ? -1.365 -10.639 5.524 1.00 97.25 361 TRP A CA 1
ATOM 2684 C C . TRP A 1 361 ? -2.658 -10.562 6.334 1.00 97.25 361 TRP A C 1
ATOM 2686 O O . TRP A 1 361 ? -3.692 -10.174 5.790 1.00 97.25 361 TRP A O 1
ATOM 2696 N N . VAL A 1 362 ? -2.601 -10.868 7.634 1.00 98.06 362 VAL A N 1
ATOM 2697 C CA . VAL A 1 362 ? -3.749 -10.748 8.551 1.00 98.06 362 VAL A CA 1
ATOM 2698 C C . VAL A 1 362 ? -4.268 -9.310 8.557 1.00 98.06 362 VAL A C 1
ATOM 2700 O O . VAL A 1 362 ? -5.472 -9.071 8.462 1.00 98.06 362 VAL A O 1
ATOM 2703 N N . THR A 1 363 ? -3.364 -8.331 8.584 1.00 97.50 363 THR A N 1
ATOM 2704 C CA . THR A 1 363 ? -3.736 -6.914 8.592 1.00 97.50 363 THR A CA 1
ATOM 2705 C C . THR A 1 363 ? -4.358 -6.471 7.262 1.00 97.50 363 THR A C 1
ATOM 2707 O O . THR A 1 363 ? -5.375 -5.771 7.259 1.00 97.50 363 THR A O 1
ATOM 2710 N N . ALA A 1 364 ? -3.818 -6.919 6.125 1.00 96.06 364 ALA A N 1
ATOM 2711 C CA . ALA A 1 364 ? -4.415 -6.683 4.809 1.00 96.06 364 ALA A CA 1
ATOM 2712 C C . ALA A 1 364 ? -5.806 -7.320 4.686 1.00 96.06 364 ALA A C 1
ATOM 2714 O O . ALA A 1 364 ? -6.738 -6.714 4.152 1.00 96.06 364 ALA A O 1
ATOM 2715 N N . ALA A 1 365 ? -5.976 -8.535 5.204 1.00 97.19 365 ALA A N 1
ATOM 2716 C CA . ALA A 1 365 ? -7.260 -9.222 5.226 1.00 97.19 365 ALA A CA 1
ATOM 2717 C C . ALA A 1 365 ? -8.273 -8.474 6.111 1.00 97.19 365 ALA A C 1
ATOM 2719 O O . ALA A 1 365 ? -9.443 -8.314 5.746 1.00 97.19 365 ALA A O 1
ATOM 2720 N N . ALA A 1 366 ? -7.818 -7.923 7.238 1.00 97.75 366 ALA A N 1
ATOM 2721 C CA . ALA A 1 366 ? -8.629 -7.100 8.126 1.00 97.75 366 ALA A CA 1
ATOM 2722 C C . ALA A 1 366 ? -9.043 -5.763 7.485 1.00 97.75 366 ALA A C 1
ATOM 2724 O O . ALA A 1 366 ? -10.153 -5.286 7.745 1.00 97.75 366 ALA A O 1
ATOM 2725 N N . LEU A 1 367 ? -8.189 -5.170 6.640 1.00 96.62 367 LEU A N 1
ATOM 2726 C CA . LEU A 1 367 ? -8.524 -4.005 5.812 1.00 96.62 367 LEU A CA 1
ATOM 2727 C C . LEU A 1 367 ? -9.600 -4.362 4.792 1.00 96.62 367 LEU A C 1
ATOM 2729 O O . LEU A 1 367 ? -10.667 -3.750 4.786 1.00 96.62 367 LEU A O 1
ATOM 2733 N N . THR A 1 368 ? -9.367 -5.423 4.025 1.00 95.25 368 THR A N 1
ATOM 2734 C CA . THR A 1 368 ? -10.307 -5.945 3.023 1.00 95.25 368 THR A CA 1
ATOM 2735 C C . THR A 1 368 ? -11.682 -6.232 3.625 1.00 95.25 368 THR A C 1
ATOM 2737 O O . THR A 1 368 ? -12.712 -5.829 3.088 1.00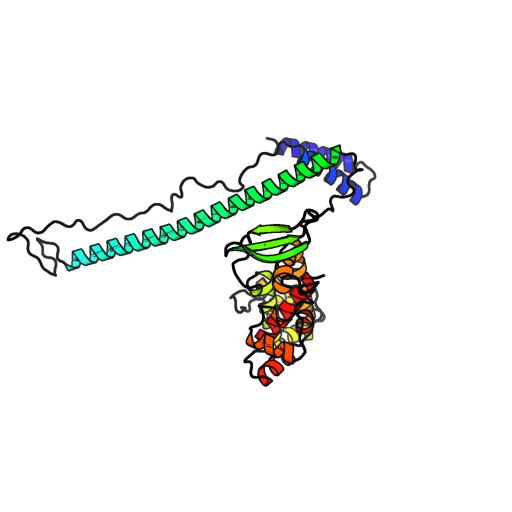 95.25 368 THR A O 1
ATOM 2740 N N . THR A 1 369 ? -11.711 -6.854 4.805 1.00 95.75 369 THR A N 1
ATOM 2741 C CA . THR A 1 369 ? -12.956 -7.175 5.512 1.00 95.75 369 THR A CA 1
ATOM 2742 C C . THR A 1 369 ? -13.747 -5.924 5.895 1.00 95.75 369 THR A C 1
ATOM 2744 O O . THR A 1 369 ? -14.979 -5.936 5.877 1.00 95.75 369 THR A O 1
ATOM 2747 N N . ARG A 1 370 ? -13.064 -4.826 6.237 1.00 96.00 370 ARG A N 1
ATOM 2748 C CA . ARG A 1 370 ? -13.718 -3.549 6.542 1.00 96.00 370 ARG A CA 1
ATOM 2749 C C . ARG A 1 370 ? -14.217 -2.859 5.279 1.00 96.00 370 ARG A C 1
ATOM 2751 O O . ARG A 1 370 ? -15.298 -2.292 5.342 1.00 96.00 370 ARG A O 1
ATOM 2758 N N . LEU A 1 371 ? -13.518 -2.949 4.147 1.00 91.19 371 LEU A N 1
ATOM 2759 C CA . LEU A 1 371 ? -13.970 -2.365 2.871 1.00 91.19 371 LEU A CA 1
ATOM 2760 C C . LEU A 1 371 ? -15.317 -2.925 2.384 1.00 91.19 371 LEU A C 1
ATOM 2762 O O . LEU A 1 371 ? -16.031 -2.232 1.665 1.00 91.19 371 LEU A O 1
ATOM 2766 N N . GLY A 1 372 ? -15.668 -4.152 2.784 1.00 82.50 372 GLY A N 1
ATOM 2767 C CA . GLY A 1 372 ? -16.959 -4.778 2.478 1.00 82.50 372 GLY A CA 1
ATOM 2768 C C . GLY A 1 372 ? -18.126 -4.385 3.398 1.00 82.50 372 GLY A C 1
ATOM 2769 O O . GLY A 1 372 ? -19.244 -4.826 3.147 1.00 82.50 372 GLY A O 1
ATOM 2770 N N . ARG A 1 373 ? -17.881 -3.607 4.464 1.00 80.00 373 ARG A N 1
ATOM 2771 C CA . ARG A 1 373 ? -18.926 -2.987 5.303 1.00 80.00 373 ARG A CA 1
ATOM 2772 C C . ARG A 1 373 ? -19.265 -1.610 4.769 1.00 80.00 373 ARG A C 1
ATOM 2774 O O . ARG A 1 373 ? -20.464 -1.272 4.787 1.00 80.00 373 ARG A O 1
#